Protein AF-A0A7S0H361-F1 (afdb_monomer)

Secondary structure (DSSP, 8-state):
-------EEEE------TTTS-HHHHHHHHHHHHHHHHHHHHHH--SEEEEEE-PPSSS-EEEEE--EEEPPTT--TT---EEEEEESSSS--EEEEEHHHHHHHHHHIIIIITTS----S---TT--S-HHHHHHHHHHHHHHHHHH----HHHHHHHHHHHHHHHHHHTTTTS---TTSPPPPHHHHHHHHHHHTEETTEETTHHHHHHHHHHHHHHHHTTS-SS-HHHHHHHHHTTPPTTSPSSGGG-S-SSPPPP----SSPPTT--GGGG--------------------------------

Radius of gyration: 28.07 Å; Cα contacts (8 Å, |Δi|>4): 274; chains: 1; bounding box: 105×54×51 Å

pLDDT: mean 74.92, std 20.96, range [27.69, 98.06]

Solvent-accessible surface area (backbone atoms only — not comparable to full-atom values): 19312 Å² total; per-residue (Å²): 133,84,87,74,78,87,38,78,44,77,46,79,84,78,88,63,56,71,88,85,38,56,71,71,56,33,46,55,35,48,51,51,46,43,54,49,53,53,51,49,46,69,74,67,62,35,51,26,35,43,34,58,36,56,74,57,86,53,88,53,71,46,78,39,80,42,63,53,78,39,83,62,60,79,57,65,78,87,50,64,65,34,36,35,40,29,71,56,79,73,71,93,48,61,37,76,40,52,22,46,60,51,48,51,54,33,47,46,36,46,72,51,56,42,74,35,80,42,94,76,87,56,64,47,82,56,48,78,34,33,37,39,45,43,49,48,50,52,53,46,45,51,47,38,35,72,76,66,68,52,79,56,64,67,60,44,26,55,49,39,30,52,47,52,57,50,48,31,65,64,72,40,78,85,67,80,44,40,59,72,51,75,83,64,56,74,65,58,46,46,54,55,50,52,56,72,44,37,55,95,94,34,52,72,63,45,73,56,55,53,52,50,53,51,49,52,54,48,65,72,56,66,84,78,73,90,66,57,74,69,59,54,55,53,41,47,74,73,70,52,55,94,90,52,17,55,65,85,90,43,70,33,79,71,62,85,83,84,75,85,76,81,78,70,102,62,74,93,85,81,66,84,77,84,75,80,85,86,91,90,86,83,89,88,85,83,86,89,84,88,80,90,82,87,86,90,90,76,88,87,87,82,87,87,82,89,134

Nearest PDB structures (foldseek):
  8ces-assembly2_B  TM=8.189E-01  e=1.156E-06  Monkeypox virus
  8cev-assembly2_B  TM=8.194E-01  e=2.037E-06  Monkeypox virus
  8cev-assembly1_A  TM=7.956E-01  e=1.584E-06  Monkeypox virus
  8oiv-assembly1_A  TM=8.101E-01  e=1.626E-05  Monkeypox virus

InterPro domains:
  IPR000467 G-patch domain [PF01585] (228-269)
  IPR000467 G-patch domain [PS50174] (227-273)
  IPR000467 G-patch domain [SM00443] (225-271)
  IPR025804 Poxvirus/kinetoplastid-type cap-specific nucleoside 2-O-methyltransferase [PS51612] (1-132)
  IPR029063 S-adenosyl-L-methionine-dependent methyltransferase superfamily [G3DSA:3.40.50.150] (2-172)
  IPR029063 S-adenosyl-L-methionine-dependent methyltransferase superfamily [SSF53335] (4-148)

Foldseek 3Di:
DDDDDADEAEDDDDPDDPVVDPLVVRLVRLLVQQVVVQVCCVVVVHQKYKYWDAHGDDFDKDKHADADWADAAPPPLQDLITIGIHGHDDDPDIDTDTNHVSNVVSRCCSPPVQADFADDDADAQLQDRGPRNVVLLVVQLVCCCVPVVDDDRVVSNVVSRVVLQVCQCPVPPPPRGGSNDDDDDPVVVSVVVVVVQDDPNHGVCVVVVVVVVVVVVVVVPPPPCPDDPVVVVVCVVVVDDQQFADDDPRPHDNDDDDDPDDDPPDDPPDDPPVSDDDDDDDDDDDDDDDDDDDDDDDDDDDDDDDD

Sequence (307 aa):
SGYNPPVLFISDIRSTDWEIETDVTVENRCSTDMMKQMRWHEIMKPDCSMLKFRLPWGPGKTEYLDGDIYIQAWGPITTTETRLWTKKGGNMDKRVYDNERYERECFHHNTVSRVARYPHDVEGEGIDRCYDCTCEVYILKNYLRKWKSITDEKTLAEMVSKMSFEISRTSTGGRRRTLASGNLDPTQRRDAIRKCQWINSMPAYSAVAKKRKIAEEIKNKSNKDLYSTKALNILKKSGFQEGEGLGVNGRGIRVPLEVEGNILQRGIGWCVSNAFKQDNNASPQTAPQSTAAQSPNKIPQNSPSTS

Mean predicted aligned error: 17.07 Å

Organism: NCBI:txid1561963

Structure (mmCIF, N/CA/C/O backbone):
data_AF-A0A7S0H361-F1
#
_entry.id   AF-A0A7S0H361-F1
#
loop_
_atom_site.group_PDB
_atom_site.id
_atom_site.type_symbol
_atom_site.label_atom_id
_atom_site.label_alt_id
_atom_site.label_comp_id
_atom_site.label_asym_id
_atom_site.label_entity_id
_atom_site.label_seq_id
_atom_site.pdbx_PDB_ins_code
_atom_site.Cartn_x
_atom_site.Cartn_y
_atom_site.Cartn_z
_atom_site.occupancy
_atom_site.B_iso_or_equiv
_atom_site.auth_seq_id
_atom_site.auth_comp_id
_atom_site.auth_asym_id
_atom_site.auth_atom_id
_atom_site.pdbx_PDB_model_num
ATOM 1 N N . SER A 1 1 ? 16.903 -27.076 23.160 1.00 54.62 1 SER A N 1
ATOM 2 C CA . SER A 1 1 ? 16.214 -26.586 21.949 1.00 54.62 1 SER A CA 1
ATOM 3 C C . SER A 1 1 ? 16.169 -25.069 22.018 1.00 54.62 1 SER A C 1
ATOM 5 O O . SER A 1 1 ? 15.737 -24.531 23.027 1.00 54.62 1 SER A O 1
ATOM 7 N N . GLY A 1 2 ? 16.710 -24.370 21.019 1.00 69.56 2 GLY A N 1
ATOM 8 C CA . GLY A 1 2 ? 16.687 -22.905 20.995 1.00 69.56 2 GLY A CA 1
ATOM 9 C C . GLY A 1 2 ? 15.307 -22.409 20.576 1.00 69.56 2 GLY A C 1
ATOM 10 O O . GLY A 1 2 ? 14.830 -22.780 19.507 1.00 69.56 2 GLY A O 1
ATOM 11 N N . TYR A 1 3 ? 14.658 -21.608 21.419 1.00 76.56 3 TYR A N 1
ATOM 12 C CA . TYR A 1 3 ? 13.461 -20.867 21.033 1.00 76.56 3 TYR A CA 1
ATOM 13 C C . TYR A 1 3 ? 13.831 -19.898 19.906 1.00 76.56 3 TYR A C 1
ATOM 15 O O . TYR A 1 3 ? 14.703 -19.050 20.092 1.00 76.56 3 TYR A O 1
ATOM 23 N N . ASN A 1 4 ? 13.191 -20.036 18.744 1.00 77.12 4 ASN A N 1
ATOM 24 C CA . ASN A 1 4 ? 13.333 -19.077 17.657 1.00 77.12 4 ASN A CA 1
ATOM 25 C C . ASN A 1 4 ? 12.092 -18.171 17.675 1.00 77.12 4 ASN A C 1
ATOM 27 O O . ASN A 1 4 ? 10.993 -18.682 17.434 1.00 77.12 4 ASN A O 1
ATOM 31 N N . PRO A 1 5 ? 12.219 -16.880 18.029 1.00 85.75 5 PRO A N 1
ATOM 32 C CA . PRO A 1 5 ? 11.069 -15.989 18.110 1.00 85.75 5 PRO A CA 1
ATOM 33 C C . PRO A 1 5 ? 10.401 -15.839 16.737 1.00 85.75 5 PRO A C 1
ATOM 35 O O . PRO A 1 5 ? 11.100 -15.870 15.720 1.00 85.75 5 PRO A O 1
ATOM 38 N N . PRO A 1 6 ? 9.071 -15.644 16.687 1.00 89.88 6 PRO A N 1
ATOM 39 C CA . PRO A 1 6 ? 8.392 -15.392 15.428 1.00 89.88 6 PRO A CA 1
ATOM 40 C C . PRO A 1 6 ? 8.887 -14.081 14.808 1.00 89.88 6 PRO A C 1
ATOM 42 O O . PRO A 1 6 ? 8.974 -13.055 15.488 1.00 89.88 6 PRO A O 1
ATOM 45 N N . VAL A 1 7 ? 9.201 -14.105 13.513 1.00 90.94 7 VAL A N 1
ATOM 46 C CA . VAL A 1 7 ? 9.752 -12.951 12.787 1.00 90.94 7 VAL A CA 1
ATOM 47 C C . VAL A 1 7 ? 8.707 -12.371 11.840 1.00 90.94 7 VAL A C 1
ATOM 49 O O . VAL A 1 7 ? 8.216 -13.057 10.948 1.00 90.94 7 VAL A O 1
ATOM 52 N N . LEU A 1 8 ? 8.416 -11.076 11.983 1.00 93.69 8 LEU A N 1
ATOM 53 C CA . LEU A 1 8 ? 7.697 -10.286 10.982 1.00 93.69 8 LEU A CA 1
ATOM 54 C C . LEU A 1 8 ? 8.709 -9.492 10.153 1.00 93.69 8 LEU A C 1
ATOM 56 O O . LEU A 1 8 ? 9.443 -8.666 10.693 1.00 93.69 8 LEU A O 1
ATOM 60 N N . PHE A 1 9 ? 8.734 -9.718 8.841 1.00 94.25 9 PHE A N 1
ATOM 61 C CA . PHE A 1 9 ? 9.608 -8.989 7.926 1.00 94.25 9 PHE A CA 1
ATOM 62 C C . PHE A 1 9 ? 8.831 -7.924 7.144 1.00 94.25 9 PHE A C 1
ATOM 64 O O . PHE A 1 9 ? 7.857 -8.222 6.460 1.00 94.25 9 PHE A O 1
ATOM 71 N N . ILE A 1 10 ? 9.259 -6.666 7.228 1.00 96.75 10 ILE A N 1
ATOM 72 C CA . ILE A 1 10 ? 8.640 -5.550 6.505 1.00 96.75 10 ILE A CA 1
ATOM 73 C C . ILE A 1 10 ? 9.689 -4.930 5.591 1.00 96.75 10 ILE A C 1
ATOM 75 O O . ILE A 1 10 ? 10.794 -4.622 6.037 1.00 96.75 10 ILE A O 1
ATOM 79 N N . SER A 1 11 ? 9.346 -4.732 4.318 1.00 95.44 11 SER A N 1
ATOM 80 C CA . SER A 1 11 ? 10.254 -4.127 3.346 1.00 95.44 11 SER A CA 1
ATOM 81 C C . SER A 1 11 ? 9.555 -3.077 2.483 1.00 95.44 11 SER A C 1
ATOM 83 O O . SER A 1 11 ? 8.484 -3.316 1.928 1.00 95.44 11 SER A O 1
ATOM 85 N N . ASP A 1 12 ? 10.179 -1.902 2.366 1.00 93.56 12 ASP A N 1
ATOM 86 C CA . ASP A 1 12 ? 9.786 -0.828 1.441 1.00 93.56 12 ASP A CA 1
ATOM 87 C C . ASP A 1 12 ? 11.009 -0.283 0.693 1.00 93.56 12 ASP A C 1
ATOM 89 O O . ASP A 1 12 ? 11.250 0.922 0.622 1.00 93.56 12 ASP A O 1
ATOM 93 N N . ILE A 1 13 ? 11.844 -1.186 0.173 1.00 89.69 13 ILE A N 1
ATOM 94 C CA . ILE A 1 13 ? 13.041 -0.769 -0.556 1.00 89.69 13 ILE A CA 1
ATOM 95 C C . ILE A 1 13 ? 12.698 -0.050 -1.861 1.00 89.69 13 ILE A C 1
ATOM 97 O O . ILE A 1 13 ? 11.714 -0.356 -2.536 1.00 89.69 13 ILE A O 1
ATOM 101 N N . ARG A 1 14 ? 13.548 0.917 -2.212 1.00 82.00 14 ARG A N 1
ATOM 102 C CA . ARG A 1 14 ? 13.509 1.648 -3.479 1.00 82.00 14 ARG A CA 1
ATOM 103 C C . ARG A 1 14 ? 14.936 1.876 -3.958 1.00 82.00 14 ARG A C 1
ATOM 105 O O . ARG A 1 14 ? 15.727 2.507 -3.260 1.00 82.00 14 ARG A O 1
ATOM 112 N N . SER A 1 15 ? 15.263 1.352 -5.131 1.00 74.94 15 SER A N 1
ATOM 113 C CA . SER A 1 15 ? 16.546 1.561 -5.806 1.00 74.94 15 SER A CA 1
ATOM 114 C C . SER A 1 15 ? 16.439 2.463 -7.037 1.00 74.94 15 SER A C 1
ATOM 116 O O . SER A 1 15 ? 17.454 2.724 -7.680 1.00 74.94 15 SER A O 1
ATOM 118 N N . THR A 1 16 ? 15.238 2.946 -7.367 1.00 60.03 16 THR A N 1
ATOM 119 C CA . THR A 1 16 ? 14.957 3.851 -8.490 1.00 60.03 16 THR A CA 1
ATOM 120 C C . THR A 1 16 ? 14.841 5.303 -8.076 1.00 60.03 16 THR A C 1
ATOM 122 O O . THR A 1 16 ? 14.293 5.626 -7.020 1.00 60.03 16 THR A O 1
ATOM 125 N N . ASP A 1 17 ? 15.253 6.168 -9.000 1.00 58.47 17 ASP A N 1
ATOM 126 C CA . ASP A 1 17 ? 14.757 7.533 -9.094 1.00 58.47 17 ASP A CA 1
ATOM 127 C C . ASP A 1 17 ? 14.158 7.737 -10.492 1.00 58.47 17 ASP A C 1
ATOM 129 O O . ASP A 1 17 ? 14.882 7.867 -11.479 1.00 58.47 17 ASP A O 1
ATOM 133 N N . TRP A 1 18 ? 12.828 7.702 -10.580 1.00 52.53 18 TRP A N 1
ATOM 134 C CA . TRP A 1 18 ? 12.085 7.755 -11.845 1.00 52.53 18 TRP A CA 1
ATOM 135 C C . TRP A 1 18 ? 12.178 9.100 -12.564 1.00 52.53 18 TRP A C 1
ATOM 137 O O . TRP A 1 18 ? 11.724 9.227 -13.692 1.00 52.53 18 TRP A O 1
ATOM 147 N N . GLU A 1 19 ? 12.786 10.101 -11.931 1.00 50.44 19 GLU A N 1
ATOM 148 C CA . GLU A 1 19 ? 12.972 11.422 -12.522 1.00 50.44 19 GLU A CA 1
ATOM 149 C C . GLU A 1 19 ? 14.367 11.641 -13.122 1.00 50.44 19 GLU A C 1
ATOM 151 O O . GLU A 1 19 ? 14.592 12.655 -13.785 1.00 50.44 19 GLU A O 1
ATOM 156 N N . ILE A 1 20 ? 15.307 10.724 -12.874 1.00 54.44 20 ILE A N 1
ATOM 157 C CA . ILE A 1 20 ? 16.669 10.741 -13.438 1.00 54.44 20 ILE A CA 1
ATOM 158 C C . ILE A 1 20 ? 16.822 9.635 -14.490 1.00 54.44 20 ILE A C 1
ATOM 160 O O . ILE A 1 20 ? 17.697 9.687 -15.355 1.00 54.44 20 ILE A O 1
ATOM 164 N N . GLU A 1 21 ? 15.969 8.622 -14.413 1.00 58.91 21 GLU A N 1
ATOM 165 C CA . GLU A 1 21 ? 16.097 7.381 -15.153 1.00 58.91 21 GLU A CA 1
ATOM 166 C C . GLU A 1 21 ? 14.958 7.232 -16.150 1.00 58.91 21 GLU A C 1
ATOM 168 O O . GLU A 1 21 ? 13.843 7.684 -15.917 1.00 58.91 21 GLU A O 1
ATOM 173 N N . THR A 1 22 ? 15.249 6.599 -17.283 1.00 66.19 22 THR A N 1
ATOM 174 C CA . THR A 1 22 ? 14.226 6.299 -18.287 1.00 66.19 22 THR A CA 1
ATOM 175 C C . THR A 1 22 ? 13.177 5.353 -17.708 1.00 66.19 22 THR A C 1
ATOM 177 O O . THR A 1 22 ? 13.510 4.519 -16.862 1.00 66.19 22 THR A O 1
ATOM 180 N N . ASP A 1 23 ? 11.944 5.404 -18.216 1.00 66.44 23 ASP A N 1
ATOM 181 C CA . ASP A 1 23 ? 10.852 4.521 -17.774 1.00 66.44 23 ASP A CA 1
ATOM 182 C C . ASP A 1 23 ? 11.269 3.039 -17.775 1.00 66.44 23 ASP A C 1
ATOM 184 O O . ASP A 1 23 ? 11.062 2.317 -16.803 1.00 66.44 23 ASP A O 1
ATOM 188 N N . VAL A 1 24 ? 12.001 2.607 -18.807 1.00 68.62 24 VAL A N 1
ATOM 189 C CA . VAL A 1 24 ? 12.571 1.249 -18.906 1.00 68.62 24 VAL A CA 1
ATOM 190 C C . VAL A 1 24 ? 13.495 0.918 -17.725 1.00 68.62 24 VAL A C 1
ATOM 192 O O . VAL A 1 24 ? 13.473 -0.188 -17.184 1.00 68.62 24 VAL A O 1
ATOM 195 N N . THR A 1 25 ? 14.323 1.870 -17.300 1.00 69.50 25 THR A N 1
ATOM 196 C CA . THR A 1 25 ? 15.241 1.686 -16.167 1.00 69.50 25 THR A CA 1
ATOM 197 C C . THR A 1 25 ? 14.475 1.611 -14.844 1.00 69.50 25 THR A C 1
ATOM 199 O O . THR A 1 25 ? 14.841 0.817 -13.971 1.00 69.50 25 THR A O 1
ATOM 202 N N . VAL A 1 26 ? 13.391 2.380 -14.712 1.00 70.81 26 VAL A N 1
ATOM 203 C CA . VAL A 1 26 ? 12.506 2.362 -13.541 1.00 70.81 26 VAL A CA 1
ATOM 204 C C . VAL A 1 26 ? 11.827 1.006 -13.396 1.00 70.81 26 VAL A C 1
ATOM 206 O O . VAL A 1 26 ? 11.917 0.400 -12.327 1.00 70.81 26 VAL A O 1
ATOM 209 N N . GLU A 1 27 ? 11.221 0.487 -14.465 1.00 77.88 27 GLU A N 1
ATOM 210 C CA . GLU A 1 27 ? 10.543 -0.815 -14.441 1.00 77.88 27 GLU A CA 1
ATOM 211 C C . GLU A 1 27 ? 11.500 -1.965 -14.107 1.00 77.88 27 GLU A C 1
ATOM 213 O O . GLU A 1 27 ? 11.210 -2.808 -13.247 1.00 77.88 27 GLU A O 1
ATOM 218 N N . ASN A 1 28 ? 12.690 -1.964 -14.714 1.00 78.56 28 ASN A N 1
ATOM 219 C CA . ASN A 1 28 ? 13.712 -2.979 -14.455 1.00 78.56 28 ASN A CA 1
ATOM 220 C C . ASN A 1 28 ? 14.157 -2.989 -12.990 1.00 78.56 28 ASN A C 1
ATOM 222 O O . ASN A 1 28 ? 14.365 -4.047 -12.386 1.00 78.56 28 ASN A O 1
ATOM 226 N N . ARG A 1 29 ? 14.302 -1.812 -12.383 1.00 79.69 29 ARG A N 1
ATOM 227 C CA . ARG A 1 29 ? 14.715 -1.708 -10.983 1.00 79.69 29 ARG A CA 1
ATOM 228 C C . ARG A 1 29 ? 13.578 -1.981 -10.002 1.00 79.69 29 ARG A C 1
ATOM 230 O O . ARG A 1 29 ? 13.847 -2.607 -8.982 1.00 79.69 29 ARG A O 1
ATOM 237 N N . CYS A 1 30 ? 12.333 -1.609 -10.310 1.00 84.19 30 CYS A N 1
ATOM 238 C CA . CYS A 1 30 ? 11.166 -2.048 -9.537 1.00 84.19 30 CYS A CA 1
ATOM 239 C C . CYS A 1 30 ? 11.092 -3.579 -9.488 1.00 84.19 30 CYS A C 1
ATOM 241 O O . CYS A 1 30 ? 10.999 -4.153 -8.403 1.00 84.19 30 CYS A O 1
ATOM 243 N N . SER A 1 31 ? 11.261 -4.235 -10.639 1.00 87.12 31 SER A N 1
ATOM 244 C CA . SER A 1 31 ? 11.335 -5.698 -10.730 1.00 87.12 31 SER A CA 1
ATOM 245 C C . SER A 1 31 ? 12.510 -6.254 -9.919 1.00 87.12 31 SER A C 1
ATOM 247 O O . SER A 1 31 ? 12.354 -7.182 -9.130 1.00 87.12 31 SER A O 1
ATOM 249 N N . THR A 1 32 ? 13.686 -5.631 -10.028 1.00 89.06 32 THR A N 1
ATOM 250 C CA . THR A 1 32 ? 14.878 -6.016 -9.255 1.00 89.06 32 THR A CA 1
ATOM 251 C C . THR A 1 32 ? 14.647 -5.907 -7.742 1.00 89.06 32 THR A C 1
ATOM 253 O O . THR A 1 32 ? 15.104 -6.759 -6.980 1.00 89.06 32 THR A O 1
ATOM 256 N N . ASP A 1 33 ? 13.955 -4.867 -7.281 1.00 93.06 33 ASP A N 1
ATOM 257 C CA . ASP A 1 33 ? 13.650 -4.669 -5.865 1.00 93.06 33 ASP A CA 1
ATOM 258 C C . ASP A 1 33 ? 12.604 -5.657 -5.356 1.00 93.06 33 ASP A C 1
ATOM 260 O O . ASP A 1 33 ? 12.751 -6.182 -4.253 1.00 93.06 33 ASP A O 1
ATOM 264 N N . MET A 1 34 ? 11.600 -5.998 -6.164 1.00 94.56 34 MET A N 1
ATOM 265 C CA . MET A 1 34 ? 10.721 -7.127 -5.861 1.00 94.56 34 MET A CA 1
ATOM 266 C C . MET A 1 34 ? 11.536 -8.416 -5.698 1.00 94.56 34 MET A C 1
ATOM 268 O O . MET A 1 34 ? 11.481 -9.043 -4.643 1.00 94.56 34 MET A O 1
ATOM 272 N N . MET A 1 35 ? 12.398 -8.767 -6.654 1.00 93.62 35 MET A N 1
ATOM 273 C CA . MET A 1 35 ? 13.196 -9.998 -6.560 1.00 93.62 35 MET A CA 1
ATOM 274 C C . MET A 1 35 ? 14.110 -10.039 -5.327 1.00 93.62 35 MET A C 1
ATOM 276 O O . MET A 1 35 ? 14.275 -11.094 -4.714 1.00 93.62 35 MET A O 1
ATOM 280 N N . LYS A 1 36 ? 14.672 -8.899 -4.901 1.00 94.44 36 LYS A N 1
ATOM 281 C CA . LYS A 1 36 ? 15.428 -8.816 -3.637 1.00 94.44 36 LYS A CA 1
ATOM 282 C C . LYS A 1 36 ? 14.543 -9.080 -2.423 1.00 94.44 36 LYS A C 1
ATOM 284 O O . LYS A 1 36 ? 14.951 -9.838 -1.551 1.00 94.44 36 LYS A O 1
ATOM 289 N N . GLN A 1 37 ? 13.360 -8.467 -2.361 1.00 95.31 37 GLN A N 1
ATOM 290 C CA . GLN A 1 37 ? 12.412 -8.662 -1.261 1.00 95.31 37 GLN A CA 1
ATOM 291 C C . GLN A 1 37 ? 11.981 -10.126 -1.140 1.00 95.31 37 GLN A C 1
ATOM 293 O O . GLN A 1 37 ? 12.003 -10.673 -0.037 1.00 95.31 37 GLN A O 1
ATOM 298 N N . MET A 1 38 ? 11.666 -10.771 -2.266 1.00 93.88 38 MET A N 1
ATOM 299 C CA . MET A 1 38 ? 11.364 -12.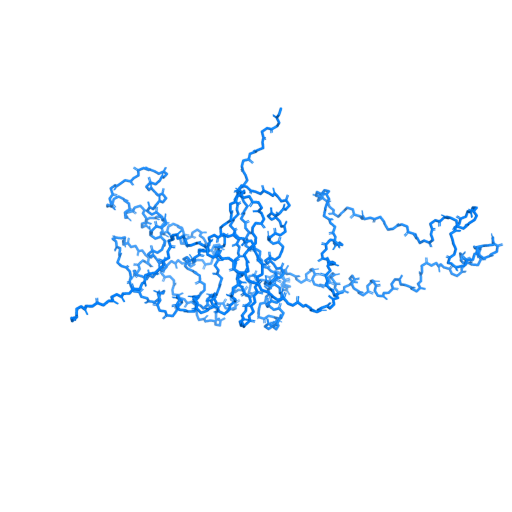200 -2.314 1.00 93.88 38 MET A CA 1
ATOM 300 C C . MET A 1 38 ? 12.548 -13.040 -1.840 1.00 93.88 38 MET A C 1
ATOM 302 O O . MET A 1 38 ? 12.400 -13.826 -0.912 1.00 93.88 38 MET A O 1
ATOM 306 N N . ARG A 1 39 ? 13.750 -12.801 -2.369 1.00 93.31 39 ARG A N 1
ATOM 307 C CA . ARG A 1 39 ? 14.957 -13.505 -1.920 1.00 93.31 39 ARG A CA 1
ATOM 308 C C . ARG A 1 39 ? 15.216 -13.339 -0.419 1.00 93.31 39 ARG A C 1
ATOM 310 O O . ARG A 1 39 ? 15.642 -14.280 0.245 1.00 93.31 39 ARG A O 1
ATOM 317 N N . TRP A 1 40 ? 15.000 -12.148 0.136 1.00 93.31 40 TRP A N 1
ATOM 318 C CA . TRP A 1 40 ? 15.149 -11.917 1.575 1.00 93.31 40 TRP A CA 1
ATOM 319 C C . TRP A 1 40 ? 14.127 -12.704 2.383 1.00 93.31 40 TRP A C 1
ATOM 321 O O . TRP A 1 40 ? 14.509 -13.334 3.364 1.00 93.31 40 TRP A O 1
ATOM 331 N N . HIS A 1 41 ? 12.871 -12.739 1.940 1.00 91.44 41 HIS A N 1
ATOM 332 C CA . HIS A 1 41 ? 11.844 -13.586 2.539 1.00 91.44 41 HIS A CA 1
ATOM 333 C C . HIS A 1 41 ? 12.254 -15.072 2.520 1.00 91.44 41 HIS A C 1
ATOM 335 O O . HIS A 1 41 ? 12.186 -15.741 3.549 1.00 91.44 41 HIS A O 1
ATOM 341 N N . GLU A 1 42 ? 12.768 -15.570 1.394 1.00 90.00 42 GLU A N 1
ATOM 342 C CA . GLU A 1 42 ? 13.207 -16.964 1.233 1.00 90.00 42 GLU A CA 1
ATOM 343 C C . GLU A 1 42 ? 14.385 -17.343 2.147 1.00 90.00 42 GLU A C 1
ATOM 345 O O . GLU A 1 42 ? 14.421 -18.449 2.694 1.00 90.00 42 GLU A O 1
ATOM 350 N N . ILE A 1 43 ? 15.342 -16.425 2.331 1.00 90.38 43 ILE A N 1
ATOM 351 C CA . ILE A 1 43 ? 16.515 -16.625 3.195 1.00 90.38 43 ILE A CA 1
ATOM 352 C C . ILE A 1 43 ? 16.125 -16.531 4.671 1.00 90.38 43 ILE A C 1
ATOM 354 O O . ILE A 1 43 ? 16.516 -17.382 5.469 1.00 90.38 43 ILE A O 1
ATOM 358 N N . MET A 1 44 ? 15.377 -15.489 5.041 1.00 89.81 44 MET A N 1
ATOM 359 C CA . MET A 1 44 ? 15.022 -15.207 6.433 1.00 89.81 44 MET A CA 1
ATOM 360 C C . MET A 1 44 ? 13.979 -16.186 6.975 1.00 89.81 44 MET A C 1
ATOM 362 O O . MET A 1 44 ? 13.948 -16.421 8.181 1.00 89.81 44 MET A O 1
ATOM 366 N N . LYS A 1 45 ? 13.127 -16.739 6.099 1.00 89.75 45 LYS A N 1
ATOM 367 C CA . LYS A 1 45 ? 11.978 -17.589 6.449 1.00 89.75 45 LYS A CA 1
ATOM 368 C C . LYS A 1 45 ? 11.125 -16.992 7.583 1.00 89.75 45 LYS A C 1
ATOM 370 O O . LYS A 1 45 ? 10.870 -17.680 8.580 1.00 89.75 45 LYS A O 1
ATOM 375 N N . PRO A 1 46 ? 10.714 -15.714 7.467 1.00 91.50 46 PRO A N 1
ATOM 376 C CA . PRO A 1 46 ? 9.938 -15.057 8.505 1.00 91.50 46 PRO A CA 1
ATOM 377 C C . PRO A 1 46 ? 8.549 -15.699 8.616 1.00 91.50 46 PRO A C 1
ATOM 379 O O . PRO A 1 46 ? 8.042 -16.274 7.656 1.00 91.50 46 PRO A O 1
ATOM 382 N N . ASP A 1 47 ? 7.909 -15.574 9.777 1.00 91.00 47 ASP A N 1
ATOM 383 C CA . ASP A 1 47 ? 6.540 -16.043 10.024 1.00 91.00 47 ASP A CA 1
ATOM 384 C C . ASP A 1 47 ? 5.509 -15.298 9.177 1.00 91.00 47 ASP A C 1
ATOM 386 O O . ASP A 1 47 ? 4.462 -15.840 8.818 1.00 91.00 47 ASP A O 1
ATOM 390 N N . CYS A 1 48 ? 5.831 -14.059 8.818 1.00 92.12 48 CYS A N 1
ATOM 391 C CA . CYS A 1 48 ? 5.048 -13.270 7.892 1.00 92.12 48 CYS A CA 1
ATOM 392 C C . CYS A 1 48 ? 5.913 -12.208 7.214 1.00 92.12 48 CYS A C 1
ATOM 394 O O . CYS A 1 48 ? 6.928 -11.763 7.761 1.00 92.12 48 CYS A O 1
ATOM 396 N N . SER A 1 49 ? 5.508 -11.747 6.034 1.00 94.38 49 SER A N 1
ATOM 397 C CA . SER A 1 49 ? 6.086 -10.557 5.420 1.00 94.38 49 SER A CA 1
ATOM 398 C C . SER A 1 49 ? 5.060 -9.596 4.864 1.00 94.38 49 SER A C 1
ATOM 400 O O . SER A 1 49 ? 4.063 -10.016 4.289 1.00 94.38 49 SER A O 1
ATOM 402 N N . MET A 1 50 ? 5.358 -8.307 5.009 1.00 96.31 50 MET A N 1
ATOM 403 C CA . MET A 1 50 ? 4.668 -7.219 4.331 1.00 96.31 50 MET A CA 1
ATOM 404 C C . MET A 1 50 ? 5.653 -6.550 3.376 1.00 96.31 50 MET A C 1
ATOM 406 O O . MET A 1 50 ? 6.591 -5.872 3.802 1.00 96.31 50 MET A O 1
ATOM 410 N N . LEU A 1 51 ? 5.458 -6.778 2.083 1.00 96.38 51 LEU A N 1
ATOM 411 C CA . LEU A 1 51 ? 6.382 -6.360 1.037 1.00 96.38 51 LEU A CA 1
ATOM 412 C C . LEU A 1 51 ? 5.760 -5.253 0.194 1.00 96.38 51 LEU A C 1
ATOM 414 O O . LEU A 1 51 ? 4.561 -5.259 -0.092 1.00 96.38 51 LEU A O 1
ATOM 418 N N . LYS A 1 52 ? 6.590 -4.316 -0.254 1.00 96.69 52 LYS A N 1
ATOM 419 C CA . LYS A 1 52 ? 6.231 -3.412 -1.342 1.00 96.69 52 LYS A CA 1
ATOM 420 C C . LYS A 1 52 ? 5.964 -4.221 -2.606 1.00 96.69 52 LYS A C 1
ATOM 422 O O . LYS A 1 52 ? 6.855 -4.937 -3.067 1.00 96.69 52 LYS A O 1
ATOM 427 N N . PHE A 1 53 ? 4.780 -4.053 -3.186 1.00 96.75 53 PHE A N 1
ATOM 428 C CA . PHE A 1 53 ? 4.360 -4.783 -4.374 1.00 96.75 53 PHE A CA 1
ATOM 429 C C . PHE A 1 53 ? 3.908 -3.812 -5.463 1.00 96.75 53 PHE A C 1
ATOM 431 O O . PHE A 1 53 ? 3.032 -2.978 -5.246 1.00 96.75 53 PHE A O 1
ATOM 438 N N . ARG A 1 54 ? 4.543 -3.880 -6.632 1.00 95.06 54 ARG A N 1
ATOM 439 C CA . ARG A 1 54 ? 4.155 -3.104 -7.811 1.00 95.06 54 ARG A CA 1
ATOM 440 C C . ARG A 1 54 ? 4.600 -3.860 -9.051 1.00 95.06 54 ARG A C 1
ATOM 442 O O . ARG A 1 54 ? 5.795 -3.902 -9.330 1.00 95.06 54 ARG A O 1
ATOM 449 N N . LEU A 1 55 ? 3.650 -4.436 -9.775 1.00 93.31 55 LEU A N 1
ATOM 450 C CA . LEU A 1 55 ? 3.967 -5.117 -11.024 1.00 93.31 55 LEU A CA 1
ATOM 451 C C . LEU A 1 55 ? 4.442 -4.120 -12.095 1.00 93.31 55 LEU A C 1
ATOM 453 O O . LEU A 1 55 ? 4.111 -2.930 -12.005 1.00 93.31 55 LEU A O 1
ATOM 457 N N . PRO A 1 56 ? 5.236 -4.585 -13.076 1.00 88.25 56 PRO A N 1
ATOM 458 C CA . PRO A 1 56 ? 5.563 -3.797 -14.255 1.00 88.25 56 PRO A CA 1
ATOM 459 C C . PRO A 1 56 ? 4.304 -3.345 -14.994 1.00 88.25 56 PRO A C 1
ATOM 461 O O . PRO A 1 56 ? 3.283 -4.031 -14.967 1.00 88.25 56 PRO A O 1
ATOM 464 N N . TRP A 1 57 ? 4.402 -2.211 -15.678 1.00 81.25 57 TRP A N 1
ATOM 465 C CA . TRP A 1 57 ? 3.324 -1.699 -16.522 1.00 81.25 57 TRP A CA 1
ATOM 466 C C . TRP A 1 57 ? 3.211 -2.498 -17.825 1.00 81.25 57 TRP A C 1
ATOM 468 O O . TRP A 1 57 ? 4.227 -2.909 -18.394 1.00 81.25 57 TRP A O 1
ATOM 478 N N . GLY A 1 58 ? 1.983 -2.661 -18.320 1.00 78.50 58 GLY A N 1
ATOM 479 C CA . GLY A 1 58 ? 1.699 -3.298 -19.604 1.00 78.50 58 GLY A CA 1
ATOM 480 C C . GLY A 1 58 ? 1.568 -4.832 -19.582 1.00 78.50 58 GLY A C 1
ATOM 481 O O . GLY A 1 58 ? 1.614 -5.464 -18.521 1.00 78.50 58 GLY A O 1
ATOM 482 N N . PRO A 1 59 ? 1.378 -5.448 -20.768 1.00 85.75 59 PRO A N 1
ATOM 483 C CA . PRO A 1 59 ? 1.192 -6.889 -20.928 1.00 85.75 59 PRO A CA 1
ATOM 484 C C . PRO A 1 59 ? 2.344 -7.694 -20.354 1.00 85.75 59 PRO A C 1
ATOM 486 O O . PRO A 1 59 ? 3.516 -7.447 -20.635 1.00 85.75 59 PRO A O 1
ATOM 489 N N . GLY A 1 60 ? 1.997 -8.731 -19.601 1.00 91.94 60 GLY A N 1
ATOM 490 C CA . GLY A 1 60 ? 2.975 -9.662 -19.080 1.00 91.94 60 GLY A CA 1
ATOM 491 C C . GLY A 1 60 ? 2.447 -10.479 -17.920 1.00 91.94 60 GLY A C 1
ATOM 492 O O . GLY A 1 60 ? 1.335 -10.290 -17.423 1.00 91.94 60 GLY A O 1
ATOM 493 N N . LYS A 1 61 ? 3.293 -11.407 -17.494 1.00 95.88 61 LYS A N 1
ATOM 494 C CA . LYS A 1 61 ? 3.082 -12.190 -16.291 1.00 95.88 61 LYS A CA 1
ATOM 495 C C . LYS A 1 61 ? 4.307 -12.072 -15.403 1.00 95.88 61 LYS A C 1
ATOM 497 O O . LYS A 1 61 ? 5.433 -12.099 -15.897 1.00 95.88 61 LYS A O 1
ATOM 502 N N . THR A 1 62 ? 4.095 -11.970 -14.102 1.00 94.94 62 THR A N 1
ATOM 503 C CA . THR A 1 62 ? 5.176 -11.918 -13.116 1.00 94.94 62 THR A CA 1
ATOM 504 C C . THR A 1 62 ? 4.954 -13.006 -12.082 1.00 94.94 62 THR A C 1
ATOM 506 O O . THR A 1 62 ? 3.944 -13.012 -11.386 1.00 94.94 62 THR A O 1
ATOM 509 N N . GLU A 1 63 ? 5.895 -13.942 -11.987 1.00 95.31 63 GLU A N 1
ATOM 510 C CA . GLU A 1 63 ? 5.920 -14.915 -10.900 1.00 95.31 63 GLU A CA 1
ATOM 511 C C . GLU A 1 63 ? 6.512 -14.258 -9.647 1.00 95.31 63 GLU A C 1
ATOM 513 O O . GLU A 1 63 ? 7.615 -13.713 -9.680 1.00 95.31 63 GLU A O 1
ATOM 518 N N . TYR A 1 64 ? 5.772 -14.285 -8.542 1.00 95.44 64 TYR A N 1
ATOM 519 C CA . TYR A 1 64 ? 6.208 -13.707 -7.273 1.00 95.44 64 TYR A CA 1
ATOM 520 C C . TYR A 1 64 ? 5.574 -14.441 -6.091 1.00 95.44 64 TYR A C 1
ATOM 522 O O . TYR A 1 64 ? 4.721 -15.298 -6.295 1.00 95.44 64 TYR A O 1
ATOM 530 N N . LEU A 1 65 ? 5.962 -14.104 -4.858 1.00 94.31 65 LEU A N 1
ATOM 531 C CA . LEU A 1 65 ? 5.370 -14.683 -3.648 1.00 94.31 65 LEU A CA 1
ATOM 532 C C . LEU A 1 65 ? 3.839 -14.584 -3.666 1.00 94.31 65 LEU A C 1
ATOM 534 O O . LEU A 1 65 ? 3.272 -13.553 -4.047 1.00 94.31 65 LEU A O 1
ATOM 538 N N . ASP A 1 66 ? 3.180 -15.658 -3.248 1.00 93.12 66 ASP A N 1
ATOM 539 C CA . ASP A 1 66 ? 1.743 -15.675 -3.042 1.00 93.12 66 ASP A CA 1
ATOM 540 C C . ASP A 1 66 ? 1.364 -14.966 -1.736 1.00 93.12 66 ASP A C 1
ATOM 542 O O . ASP A 1 66 ? 2.109 -14.968 -0.747 1.00 93.12 66 ASP A O 1
ATOM 546 N N . GLY A 1 67 ? 0.199 -14.326 -1.737 1.00 92.69 67 GLY A N 1
ATOM 547 C CA . GLY A 1 67 ? -0.300 -13.597 -0.585 1.00 92.69 67 GLY A CA 1
ATOM 548 C C . GLY A 1 67 ? -1.501 -12.711 -0.882 1.00 92.69 67 GLY A C 1
ATOM 549 O O . GLY A 1 67 ? -2.013 -12.632 -2.003 1.00 92.69 67 GLY A O 1
ATOM 550 N N . ASP A 1 68 ? -1.929 -12.018 0.164 1.00 94.25 68 ASP A N 1
ATOM 551 C CA . ASP A 1 68 ? -3.017 -11.053 0.114 1.00 94.25 68 ASP A CA 1
ATOM 552 C C . ASP A 1 68 ? -2.468 -9.688 -0.317 1.00 94.25 68 ASP A C 1
ATOM 554 O O . ASP A 1 68 ? -1.503 -9.179 0.261 1.00 94.25 68 ASP A O 1
ATOM 558 N N . ILE A 1 69 ? -3.084 -9.080 -1.330 1.00 96.25 69 ILE A N 1
ATOM 559 C CA . ILE A 1 69 ? -2.718 -7.746 -1.814 1.00 96.25 69 ILE A CA 1
ATOM 560 C C . ILE A 1 69 ? -3.605 -6.705 -1.131 1.00 96.25 69 ILE A C 1
ATOM 562 O O . ILE A 1 69 ? -4.826 -6.725 -1.272 1.00 96.25 69 ILE A O 1
ATOM 566 N N . TYR A 1 70 ? -2.977 -5.760 -0.436 1.00 96.00 70 TYR A N 1
ATOM 567 C CA . TYR A 1 70 ? -3.633 -4.659 0.259 1.00 96.00 70 TYR A CA 1
ATOM 568 C C . TYR A 1 70 ? -3.389 -3.329 -0.451 1.00 96.00 70 TYR A C 1
ATOM 570 O O . TYR A 1 70 ? -2.248 -2.925 -0.703 1.00 96.00 70 TYR A O 1
ATOM 578 N N . ILE A 1 71 ? -4.476 -2.609 -0.711 1.00 94.88 71 ILE A N 1
ATOM 579 C CA . ILE A 1 71 ? -4.443 -1.213 -1.149 1.00 94.88 71 ILE A CA 1
ATOM 580 C C . ILE A 1 71 ? -4.135 -0.326 0.063 1.00 94.88 71 ILE A C 1
ATOM 582 O O . ILE A 1 71 ? -4.631 -0.559 1.163 1.00 94.88 71 ILE A O 1
ATOM 586 N N . GLN A 1 72 ? -3.299 0.689 -0.139 1.00 92.50 72 GLN A N 1
ATOM 587 C CA . GLN A 1 72 ? -2.811 1.560 0.929 1.00 92.50 72 GLN A CA 1
ATOM 588 C C . GLN A 1 72 ? -3.665 2.824 1.042 1.00 92.50 72 GLN A C 1
ATOM 590 O O . GLN A 1 72 ? -3.991 3.428 0.022 1.00 92.50 72 GLN A O 1
ATOM 595 N N . ALA A 1 73 ? -3.939 3.266 2.271 1.00 93.31 73 ALA A N 1
ATOM 596 C CA . ALA A 1 73 ? -4.405 4.628 2.510 1.00 93.31 73 ALA A CA 1
ATOM 597 C C . ALA A 1 73 ? -3.296 5.635 2.159 1.00 93.31 73 ALA A C 1
ATOM 599 O O . ALA A 1 73 ? -2.109 5.377 2.380 1.00 93.31 73 ALA A O 1
ATOM 600 N N . TRP A 1 74 ? -3.688 6.783 1.612 1.00 91.75 74 TRP A N 1
ATOM 601 C CA . TRP A 1 74 ? -2.826 7.933 1.318 1.00 91.75 74 TRP A CA 1
ATOM 602 C C . TRP A 1 74 ? -1.676 7.648 0.335 1.00 91.75 74 TRP A C 1
ATOM 604 O O . TRP A 1 74 ? -0.665 8.356 0.313 1.00 91.75 74 TRP A O 1
ATOM 614 N N . GLY A 1 75 ? -1.824 6.636 -0.527 1.00 89.38 75 GLY A N 1
ATOM 615 C CA . GLY A 1 75 ? -0.876 6.377 -1.616 1.00 89.38 75 GLY A CA 1
ATOM 616 C C . GLY A 1 75 ? -0.824 7.531 -2.636 1.00 89.38 75 GLY A C 1
ATOM 617 O O . GLY A 1 75 ? -1.724 8.371 -2.677 1.00 89.38 75 GLY A O 1
ATOM 618 N N . PRO A 1 76 ? 0.190 7.621 -3.517 1.00 87.69 76 PRO A N 1
ATOM 619 C CA . PRO A 1 76 ? 0.136 8.565 -4.638 1.00 87.69 76 PRO A CA 1
ATOM 620 C C . PRO A 1 76 ? -1.141 8.373 -5.481 1.00 87.69 76 PRO A C 1
ATOM 622 O O . PRO A 1 76 ? -1.633 7.256 -5.589 1.00 87.69 76 PRO A O 1
ATOM 625 N N . ILE A 1 77 ? -1.679 9.449 -6.068 1.00 84.00 77 ILE A N 1
ATOM 626 C CA . ILE A 1 77 ? -3.003 9.459 -6.731 1.00 84.00 77 ILE A CA 1
ATOM 627 C C . ILE A 1 77 ? -3.104 8.413 -7.852 1.00 84.00 77 ILE A C 1
ATOM 629 O O . ILE A 1 77 ? -4.121 7.749 -7.985 1.00 84.00 77 ILE A O 1
ATOM 633 N N . THR A 1 78 ? -2.034 8.237 -8.625 1.00 84.06 78 THR A N 1
ATOM 634 C CA . THR A 1 78 ? -1.972 7.331 -9.783 1.00 84.06 78 THR A CA 1
ATOM 635 C C . THR A 1 78 ? -1.137 6.078 -9.511 1.00 84.06 78 THR A C 1
ATOM 637 O O . THR A 1 78 ? -0.608 5.460 -10.429 1.00 84.06 78 THR A O 1
ATOM 640 N N . THR A 1 79 ? -0.941 5.721 -8.239 1.00 89.50 79 THR A N 1
ATOM 641 C CA . THR A 1 79 ? -0.049 4.617 -7.875 1.00 89.50 79 THR A CA 1
ATOM 642 C C . THR A 1 79 ? -0.621 3.256 -8.264 1.00 89.50 79 THR A C 1
ATOM 644 O O . THR A 1 79 ? -1.778 2.956 -7.986 1.00 89.50 79 THR A O 1
ATOM 647 N N . THR A 1 80 ? 0.222 2.390 -8.817 1.00 93.25 80 THR A N 1
ATOM 648 C CA . THR A 1 80 ? -0.028 0.942 -8.910 1.00 93.25 80 THR A CA 1
ATOM 649 C C . THR A 1 80 ? 0.669 0.181 -7.777 1.00 93.25 80 THR A C 1
ATOM 651 O O . THR A 1 80 ? 0.727 -1.041 -7.776 1.00 93.25 80 THR A O 1
ATOM 654 N N . GLU A 1 81 ? 1.252 0.884 -6.802 1.00 95.44 81 GLU A N 1
ATOM 655 C CA . GLU A 1 81 ? 1.923 0.280 -5.649 1.00 95.44 81 GLU A CA 1
ATOM 656 C C . GLU A 1 81 ? 0.924 -0.138 -4.561 1.00 95.44 81 GLU A C 1
ATOM 658 O O . GLU A 1 81 ? 0.205 0.690 -3.997 1.00 95.44 81 GLU A O 1
ATOM 663 N N . THR A 1 82 ? 0.968 -1.410 -4.188 1.00 97.31 82 THR A N 1
ATOM 664 C CA . THR A 1 82 ? 0.205 -2.031 -3.100 1.00 97.31 82 THR A CA 1
ATOM 665 C C . THR A 1 82 ? 1.155 -2.690 -2.087 1.00 97.31 82 THR A C 1
ATOM 667 O O . THR A 1 82 ? 2.386 -2.590 -2.191 1.00 97.31 82 THR A O 1
ATOM 670 N N . ARG A 1 83 ? 0.600 -3.337 -1.056 1.00 97.06 83 ARG A N 1
ATOM 671 C CA . ARG A 1 83 ? 1.359 -4.151 -0.095 1.00 97.06 83 ARG A CA 1
ATOM 672 C C . ARG A 1 83 ? 0.963 -5.610 -0.217 1.00 97.06 83 ARG A C 1
ATOM 674 O O . ARG A 1 83 ? -0.211 -5.931 -0.086 1.00 97.06 83 ARG A O 1
ATOM 681 N N . LEU A 1 84 ? 1.943 -6.482 -0.420 1.00 96.44 84 LEU A N 1
ATOM 682 C CA . LEU A 1 84 ? 1.734 -7.925 -0.397 1.00 96.44 84 LEU A CA 1
ATOM 683 C C . LEU A 1 84 ? 1.975 -8.449 1.017 1.00 96.44 84 LEU A C 1
ATOM 685 O O . LEU A 1 84 ? 3.062 -8.266 1.568 1.00 96.44 84 LEU A O 1
ATOM 689 N N . TRP A 1 85 ? 0.975 -9.119 1.578 1.00 94.88 85 TRP A N 1
ATOM 690 C CA . TRP A 1 85 ? 1.047 -9.815 2.854 1.00 94.88 85 TRP A CA 1
ATOM 691 C C . TRP A 1 85 ? 1.141 -11.322 2.621 1.00 94.88 85 TRP A C 1
ATOM 693 O O . TRP A 1 85 ? 0.205 -11.939 2.117 1.00 94.88 85 TRP A O 1
ATOM 703 N N . THR A 1 86 ? 2.261 -11.924 3.004 1.00 92.00 86 THR A N 1
ATOM 704 C CA . THR A 1 86 ? 2.539 -13.350 2.783 1.00 92.00 86 THR A CA 1
ATOM 705 C C . THR A 1 86 ? 2.888 -14.039 4.103 1.00 92.00 86 THR A C 1
ATOM 707 O O . THR A 1 86 ? 3.627 -13.482 4.916 1.00 92.00 86 THR A O 1
ATOM 710 N N . LYS A 1 87 ? 2.309 -15.217 4.366 1.00 84.88 87 LYS A N 1
ATOM 711 C CA . LYS A 1 87 ? 2.446 -15.965 5.632 1.00 84.88 87 LYS A CA 1
ATOM 712 C C . LYS A 1 87 ? 3.429 -17.130 5.485 1.00 84.88 87 LYS A C 1
ATOM 714 O O . LYS A 1 87 ? 3.670 -17.616 4.388 1.00 84.88 87 LYS A O 1
ATOM 719 N N . LYS A 1 88 ? 3.956 -17.616 6.610 1.00 71.62 88 LYS A N 1
ATOM 720 C CA . LYS A 1 88 ? 4.787 -18.824 6.675 1.00 71.62 88 LYS A CA 1
ATOM 721 C C . LYS A 1 88 ? 3.959 -20.102 6.559 1.00 71.62 88 LYS A C 1
ATOM 723 O O . LYS A 1 88 ? 3.048 -20.321 7.352 1.00 71.62 88 LYS A O 1
ATOM 728 N N . GLY A 1 89 ? 4.383 -20.977 5.647 1.00 53.66 89 GLY A N 1
ATOM 729 C CA . GLY A 1 89 ? 3.867 -22.340 5.470 1.00 53.66 89 GLY A CA 1
ATOM 730 C C . GLY A 1 89 ? 2.782 -22.410 4.388 1.00 53.66 89 GLY A C 1
ATOM 731 O O . GLY A 1 89 ? 1.789 -21.707 4.501 1.00 53.66 89 GLY A O 1
ATOM 732 N N . GLY A 1 90 ? 2.887 -23.222 3.336 1.00 37.94 90 GLY A N 1
ATOM 733 C CA . GLY A 1 90 ? 3.854 -24.270 2.998 1.00 37.94 90 GLY A CA 1
ATOM 734 C C . GLY A 1 90 ? 4.267 -24.129 1.537 1.00 37.94 90 GLY A C 1
ATOM 735 O O . GLY A 1 90 ? 3.421 -23.862 0.707 1.00 37.94 90 GLY A O 1
ATOM 736 N N . ASN A 1 91 ? 5.572 -24.243 1.258 1.00 44.88 91 ASN A N 1
ATOM 737 C CA . ASN A 1 91 ? 6.223 -23.623 0.093 1.00 44.88 91 ASN A CA 1
ATOM 738 C C . ASN A 1 91 ? 5.950 -22.098 0.088 1.00 44.88 91 ASN A C 1
ATOM 740 O O . ASN A 1 91 ? 4.896 -21.600 0.438 1.00 44.88 91 ASN A O 1
ATOM 744 N N . MET A 1 92 ? 6.914 -21.204 -0.078 1.00 60.56 92 MET A N 1
ATOM 745 C CA . MET A 1 92 ? 7.307 -20.678 -1.389 1.00 60.56 92 MET A CA 1
ATOM 746 C C . MET A 1 92 ? 6.270 -20.814 -2.513 1.00 60.56 92 MET A C 1
ATOM 748 O O . MET A 1 92 ? 6.660 -20.930 -3.671 1.00 60.56 92 MET A O 1
ATOM 752 N N . ASP A 1 93 ? 4.975 -20.810 -2.200 1.00 77.31 93 ASP A N 1
ATOM 753 C CA . ASP A 1 93 ? 3.932 -20.751 -3.196 1.00 77.31 93 ASP A CA 1
ATOM 754 C C . ASP A 1 93 ? 4.116 -19.419 -3.892 1.00 77.31 93 ASP A C 1
ATOM 756 O O . ASP A 1 93 ? 4.037 -18.335 -3.305 1.00 77.31 93 ASP A O 1
ATOM 760 N N . LYS A 1 94 ? 4.518 -19.530 -5.147 1.00 89.62 94 LYS A N 1
ATOM 761 C CA . LYS A 1 94 ? 4.593 -18.403 -6.041 1.00 89.62 94 LYS A CA 1
ATOM 762 C C . LYS A 1 94 ? 3.303 -18.380 -6.826 1.00 89.62 94 LYS A C 1
ATOM 764 O O . LYS A 1 94 ? 2.797 -19.411 -7.265 1.00 89.62 94 LYS A O 1
ATOM 769 N N . ARG A 1 95 ? 2.786 -17.182 -7.033 1.00 92.81 95 ARG A N 1
ATOM 770 C CA . ARG A 1 95 ? 1.672 -16.934 -7.930 1.00 92.81 95 ARG A CA 1
ATOM 771 C C . ARG A 1 95 ? 2.211 -16.260 -9.179 1.00 92.81 95 ARG A C 1
ATOM 773 O O . ARG A 1 95 ? 3.016 -15.333 -9.105 1.00 92.81 95 ARG A O 1
ATOM 780 N N . VAL A 1 96 ? 1.724 -16.706 -10.330 1.00 96.38 96 VAL A N 1
ATOM 781 C CA . VAL A 1 96 ? 1.887 -15.977 -11.585 1.00 96.38 96 VAL A CA 1
ATOM 782 C C . VAL A 1 96 ? 0.802 -14.906 -11.644 1.00 96.38 96 VAL A C 1
ATOM 784 O O . VAL A 1 96 ? -0.376 -15.209 -11.833 1.00 96.38 96 VAL A O 1
ATOM 787 N N . TYR A 1 97 ? 1.198 -13.656 -11.439 1.00 96.50 97 TYR A N 1
ATOM 788 C CA . TYR A 1 97 ? 0.320 -12.499 -11.527 1.00 96.50 97 TYR A CA 1
ATOM 789 C C . TYR A 1 97 ? 0.190 -12.033 -12.977 1.00 96.50 97 TYR A C 1
ATOM 791 O O . TYR A 1 97 ? 1.147 -12.102 -13.745 1.00 96.50 97 TYR A O 1
ATOM 799 N N . ASP A 1 98 ? -1.001 -11.562 -13.339 1.00 96.88 98 ASP A N 1
ATOM 800 C CA . ASP A 1 98 ? -1.285 -10.919 -14.622 1.00 96.88 98 ASP A CA 1
ATOM 801 C C . ASP A 1 98 ? -1.114 -9.405 -14.457 1.00 96.88 98 ASP A C 1
ATOM 803 O O . ASP A 1 98 ? -1.837 -8.778 -13.673 1.00 96.88 98 ASP A O 1
ATOM 807 N N . ASN A 1 99 ? -0.131 -8.843 -15.161 1.00 94.69 99 ASN A N 1
ATOM 808 C CA . ASN A 1 99 ? 0.272 -7.449 -14.993 1.00 94.69 99 ASN A CA 1
ATOM 809 C C . ASN A 1 99 ? -0.824 -6.487 -15.464 1.00 94.69 99 ASN A C 1
ATOM 811 O O . ASN A 1 99 ? -1.152 -5.543 -14.748 1.00 94.69 99 ASN A O 1
ATOM 815 N N . GLU A 1 100 ? -1.459 -6.771 -16.603 1.00 92.19 100 GLU A N 1
ATOM 816 C CA . GLU A 1 100 ? -2.544 -5.942 -17.138 1.00 92.19 100 GLU A CA 1
ATOM 817 C C . GLU A 1 100 ? -3.763 -5.964 -16.236 1.00 92.19 100 GLU A C 1
ATOM 819 O O . GLU A 1 100 ? -4.400 -4.938 -16.003 1.00 92.19 100 GLU A O 1
ATOM 824 N N . ARG A 1 101 ? -4.125 -7.142 -15.728 1.00 95.25 101 ARG A N 1
ATOM 825 C CA . ARG A 1 101 ? -5.252 -7.252 -14.812 1.00 95.25 101 ARG A CA 1
ATOM 826 C C . ARG A 1 101 ? -4.993 -6.447 -13.544 1.00 95.25 101 ARG A C 1
ATOM 828 O O . ARG A 1 101 ? -5.875 -5.698 -13.132 1.00 95.25 101 ARG A O 1
ATOM 835 N N . TYR A 1 102 ? -3.810 -6.592 -12.957 1.00 96.56 102 TYR A N 1
ATOM 836 C CA . TYR A 1 102 ? -3.409 -5.840 -11.773 1.00 96.56 102 TYR A CA 1
ATOM 837 C C . TYR A 1 102 ? -3.429 -4.328 -12.031 1.00 96.56 102 TYR A C 1
ATOM 839 O O . TYR A 1 102 ? -4.016 -3.576 -11.256 1.00 96.56 102 TYR A O 1
ATOM 847 N N . GLU A 1 103 ? -2.854 -3.885 -13.151 1.00 92.31 103 GLU A N 1
ATOM 848 C CA . GLU A 1 103 ? -2.848 -2.480 -13.556 1.00 92.31 103 GLU A CA 1
ATOM 849 C C . GLU A 1 103 ? -4.273 -1.937 -13.717 1.00 92.31 103 GLU A C 1
ATOM 851 O O . GLU A 1 103 ? -4.592 -0.894 -13.147 1.00 92.31 103 GLU A O 1
ATOM 856 N N . ARG A 1 104 ? -5.161 -2.663 -14.412 1.00 91.50 104 ARG A N 1
ATOM 857 C CA . ARG A 1 104 ? -6.572 -2.274 -14.577 1.00 91.50 104 ARG A CA 1
ATOM 858 C C . ARG A 1 104 ? -7.313 -2.186 -13.246 1.00 91.50 104 ARG A C 1
ATOM 860 O O . ARG A 1 104 ? -8.105 -1.264 -13.061 1.00 91.50 104 ARG A O 1
ATOM 867 N N . GLU A 1 105 ? -7.075 -3.120 -12.327 1.00 95.81 105 GLU A N 1
ATOM 868 C CA . GLU A 1 105 ? -7.686 -3.111 -10.992 1.00 95.81 105 GLU A CA 1
ATOM 869 C C . GLU A 1 105 ? -7.192 -1.905 -10.167 1.00 95.81 105 GLU A C 1
ATOM 871 O O . GLU A 1 105 ? -8.007 -1.185 -9.585 1.00 95.81 105 GLU A O 1
ATOM 876 N N . CYS A 1 106 ? -5.887 -1.605 -10.185 1.00 95.06 106 CYS A N 1
ATOM 877 C CA . CYS A 1 106 ? -5.334 -0.400 -9.558 1.00 95.06 106 CYS A CA 1
ATOM 878 C C . CYS A 1 106 ? -5.855 0.889 -10.206 1.00 95.06 106 CYS A C 1
ATOM 880 O O . CYS A 1 106 ? -6.181 1.845 -9.502 1.00 95.06 106 CYS A O 1
ATOM 882 N N . PHE A 1 107 ? -5.952 0.928 -11.535 1.00 92.06 107 PHE A N 1
ATOM 883 C CA . PHE A 1 107 ? -6.472 2.075 -12.270 1.00 92.06 107 PHE A CA 1
ATOM 884 C C . PHE A 1 107 ? -7.934 2.337 -11.906 1.00 92.06 107 PHE A C 1
ATOM 886 O O . PHE A 1 107 ? -8.260 3.441 -11.479 1.00 92.06 107 PHE A O 1
ATOM 893 N N . HIS A 1 108 ? -8.786 1.308 -11.964 1.00 94.06 108 HIS A N 1
ATOM 894 C CA . HIS A 1 108 ? -10.184 1.407 -11.552 1.00 94.06 108 HIS A CA 1
ATOM 895 C C . HIS A 1 108 ? -10.315 1.873 -10.101 1.00 94.06 108 HIS A C 1
ATOM 897 O O . HIS A 1 108 ? -11.121 2.758 -9.805 1.00 94.06 108 HIS A O 1
ATOM 903 N N . HIS A 1 109 ? -9.500 1.325 -9.195 1.00 95.38 109 HIS A N 1
ATOM 904 C CA . HIS A 1 109 ? -9.476 1.792 -7.819 1.00 95.38 109 HIS A CA 1
ATOM 905 C C . HIS A 1 109 ? -9.159 3.291 -7.753 1.00 95.38 109 HIS A C 1
ATOM 907 O O . HIS A 1 109 ? -9.930 4.039 -7.165 1.00 95.38 109 HIS A O 1
ATOM 913 N N . ASN A 1 110 ? -8.081 3.751 -8.389 1.00 90.94 110 ASN A N 1
ATOM 914 C CA . ASN A 1 110 ? -7.653 5.148 -8.326 1.00 90.94 110 ASN A CA 1
ATOM 915 C C . ASN A 1 110 ? -8.655 6.128 -8.959 1.00 90.94 110 ASN A C 1
ATOM 917 O O . ASN A 1 110 ? -8.806 7.238 -8.453 1.00 90.94 110 ASN A O 1
ATOM 921 N N . THR A 1 111 ? -9.333 5.746 -10.047 1.00 88.62 111 THR A N 1
ATOM 922 C CA . THR A 1 111 ? -10.205 6.658 -10.809 1.00 88.62 111 THR A CA 1
ATOM 923 C C . THR A 1 111 ? -11.684 6.554 -10.462 1.00 88.62 111 THR A C 1
ATOM 925 O O . THR A 1 111 ? -12.432 7.472 -10.782 1.00 88.62 111 THR A O 1
ATOM 928 N N . VAL A 1 112 ? -12.125 5.450 -9.854 1.00 87.38 112 VAL A N 1
ATOM 929 C CA . VAL A 1 112 ? -13.543 5.207 -9.544 1.00 87.38 112 VAL A CA 1
ATOM 930 C C . VAL A 1 112 ? -13.748 5.042 -8.049 1.00 87.38 112 VAL A C 1
ATOM 932 O O . VAL A 1 112 ? -14.457 5.835 -7.437 1.00 87.38 112 VAL A O 1
ATOM 935 N N . SER A 1 113 ? -13.126 4.031 -7.440 1.00 92.81 113 SER A N 1
ATOM 936 C CA . SER A 1 113 ? -13.366 3.731 -6.025 1.00 92.81 113 SER A CA 1
ATOM 937 C C . SER A 1 113 ? -12.811 4.831 -5.119 1.00 92.81 113 SER A C 1
ATOM 939 O O . SER A 1 113 ? -13.511 5.372 -4.278 1.00 92.81 113 SER A O 1
ATOM 941 N N . ARG A 1 114 ? -11.559 5.233 -5.319 1.00 93.19 114 ARG A N 1
ATOM 942 C CA . ARG A 1 114 ? -10.838 6.131 -4.416 1.00 93.19 114 ARG A CA 1
ATOM 943 C C . ARG A 1 114 ? -11.438 7.536 -4.336 1.00 93.19 114 ARG A C 1
ATOM 945 O O . ARG A 1 114 ? -11.386 8.164 -3.282 1.00 93.19 114 ARG A O 1
ATOM 952 N N . VAL A 1 115 ? -12.008 8.008 -5.443 1.00 87.38 115 VAL A N 1
ATOM 953 C CA . VAL A 1 115 ? -12.642 9.331 -5.563 1.00 87.38 115 VAL A CA 1
ATOM 954 C C . VAL A 1 115 ? -14.103 9.345 -5.103 1.00 87.38 115 VAL A C 1
ATOM 956 O O . VAL A 1 115 ? -14.716 10.410 -5.046 1.00 87.38 115 VAL A O 1
ATOM 959 N N . ALA A 1 116 ? -14.675 8.183 -4.777 1.00 91.06 116 ALA A N 1
ATOM 960 C CA . ALA A 1 116 ? -16.011 8.099 -4.209 1.00 91.06 116 ALA A CA 1
ATOM 961 C C . ALA A 1 116 ? -16.030 8.564 -2.742 1.00 91.06 116 ALA A C 1
ATOM 963 O O . ALA A 1 116 ? -14.999 8.663 -2.069 1.00 91.06 116 ALA A O 1
ATOM 964 N N . ARG A 1 117 ? -17.237 8.837 -2.237 1.00 93.25 117 ARG A N 1
ATOM 965 C CA . ARG A 1 117 ? -17.465 9.167 -0.828 1.00 93.25 117 ARG A CA 1
ATOM 966 C C . ARG A 1 117 ? -17.926 7.940 -0.059 1.00 93.25 117 ARG A C 1
ATOM 968 O O . ARG A 1 117 ? -18.814 7.223 -0.514 1.00 93.25 117 ARG A O 1
ATOM 975 N N . TYR A 1 118 ? -17.376 7.761 1.134 1.00 96.06 118 TYR A N 1
ATOM 976 C CA . TYR A 1 118 ? -17.659 6.631 2.004 1.00 96.06 118 TYR A CA 1
ATOM 977 C C . TYR A 1 118 ? -18.077 7.134 3.390 1.00 96.06 118 TYR A C 1
ATOM 979 O O . TYR A 1 118 ? -17.307 7.832 4.051 1.00 96.06 118 TYR A O 1
ATOM 987 N N . PRO A 1 119 ? -19.306 6.843 3.842 1.00 95.12 119 PRO A N 1
ATOM 988 C CA . PRO A 1 119 ? -19.800 7.372 5.103 1.00 95.12 119 PRO A CA 1
ATOM 989 C C . PRO A 1 119 ? -19.086 6.735 6.302 1.00 95.12 119 PRO A C 1
ATOM 991 O O . PRO A 1 119 ? -18.921 5.519 6.373 1.00 95.12 119 PRO A O 1
ATOM 994 N N . HIS A 1 120 ? -18.728 7.571 7.274 1.00 96.12 120 HIS A N 1
ATOM 995 C CA . HIS A 1 120 ? -18.321 7.178 8.621 1.00 96.12 120 HIS A CA 1
ATOM 996 C C . HIS A 1 120 ? -18.674 8.301 9.615 1.00 96.12 120 HIS A C 1
ATOM 998 O O . HIS A 1 120 ? -19.018 9.418 9.223 1.00 96.12 120 HIS A O 1
ATOM 1004 N N . ASP A 1 121 ? -18.582 7.986 10.902 1.00 96.31 121 ASP A N 1
ATOM 1005 C CA . ASP A 1 121 ? -18.970 8.793 12.069 1.00 96.31 121 ASP A CA 1
ATOM 1006 C C . ASP A 1 121 ? -17.820 9.607 12.687 1.00 96.31 121 ASP A C 1
ATOM 1008 O O . ASP A 1 121 ? -18.037 10.411 13.588 1.00 96.31 121 ASP A O 1
ATOM 1012 N N . VAL A 1 122 ? -16.589 9.398 12.222 1.00 97.31 122 VAL A N 1
ATOM 1013 C CA . VAL A 1 122 ? -15.419 10.143 12.701 1.00 97.31 122 VAL A CA 1
ATOM 1014 C C . VAL A 1 122 ? -15.368 11.541 12.095 1.00 97.31 122 VAL A C 1
ATOM 1016 O O . VAL A 1 122 ? -15.384 11.687 10.876 1.00 97.31 122 VAL A O 1
ATOM 1019 N N . GLU A 1 123 ? -15.228 12.549 12.951 1.00 96.50 123 GLU A N 1
ATOM 1020 C CA . GLU A 1 123 ? -14.978 13.941 12.570 1.00 96.50 123 GLU A CA 1
ATOM 1021 C C . GLU A 1 123 ? -13.576 14.354 13.026 1.00 96.50 123 GLU A C 1
ATOM 1023 O O . GLU A 1 123 ? -13.155 14.022 14.136 1.00 96.50 123 GLU A O 1
ATOM 1028 N N . GLY A 1 124 ? -12.836 15.079 12.189 1.00 93.44 124 GLY A N 1
ATOM 1029 C CA . GLY A 1 124 ? -11.466 15.489 12.496 1.00 93.44 124 GLY A CA 1
ATOM 1030 C C . GLY A 1 124 ? -10.794 16.265 11.366 1.00 93.44 124 GLY A C 1
ATOM 1031 O O . GLY A 1 124 ? -11.318 16.371 10.258 1.00 93.44 124 GLY A O 1
ATOM 1032 N N . GLU A 1 125 ? -9.613 16.819 11.644 1.00 92.56 125 GLU A N 1
ATOM 1033 C CA . GLU A 1 125 ? -8.832 17.572 10.656 1.00 92.56 125 GLU A CA 1
ATOM 1034 C C . GLU A 1 125 ? -8.499 16.702 9.432 1.00 92.56 125 GLU A C 1
ATOM 1036 O O . GLU A 1 125 ? -7.820 15.685 9.559 1.00 92.56 125 GLU A O 1
ATOM 1041 N N . GLY A 1 126 ? -8.947 17.127 8.244 1.00 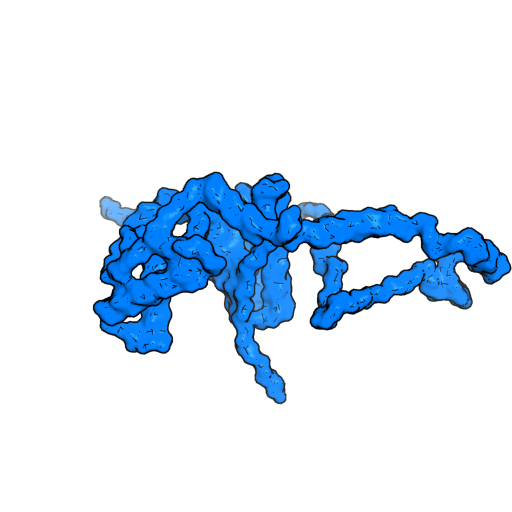88.88 126 GLY A N 1
ATOM 1042 C CA . GLY A 1 126 ? -8.686 16.437 6.974 1.00 88.88 126 GLY A CA 1
ATOM 1043 C C . GLY A 1 126 ? -9.403 15.090 6.812 1.00 88.88 126 GLY A C 1
ATOM 1044 O O . GLY A 1 126 ? -9.057 14.313 5.926 1.00 88.88 126 GLY A O 1
ATOM 1045 N N . ILE A 1 127 ? -10.406 14.821 7.650 1.00 93.88 127 ILE A N 1
ATOM 1046 C CA . ILE A 1 127 ? -11.300 13.673 7.532 1.00 93.88 127 ILE A CA 1
ATOM 1047 C C . ILE A 1 127 ? -12.546 14.116 6.749 1.00 93.88 127 ILE A C 1
ATOM 1049 O O . ILE A 1 127 ? -13.433 14.780 7.279 1.00 93.88 127 ILE A O 1
ATOM 1053 N N . ASP A 1 128 ? -12.607 13.781 5.461 1.00 92.25 128 ASP A N 1
ATOM 1054 C CA . ASP A 1 128 ? -13.573 14.341 4.500 1.00 92.25 128 ASP A CA 1
ATOM 1055 C C . ASP A 1 128 ? -14.522 13.302 3.872 1.00 92.25 128 ASP A C 1
ATOM 1057 O O . ASP A 1 128 ? -15.338 13.630 2.998 1.00 92.25 128 ASP A O 1
ATOM 1061 N N . ARG A 1 129 ? -14.477 12.060 4.371 1.00 94.38 129 ARG A N 1
ATOM 1062 C CA . ARG A 1 129 ? -15.206 10.889 3.856 1.00 94.38 129 ARG A 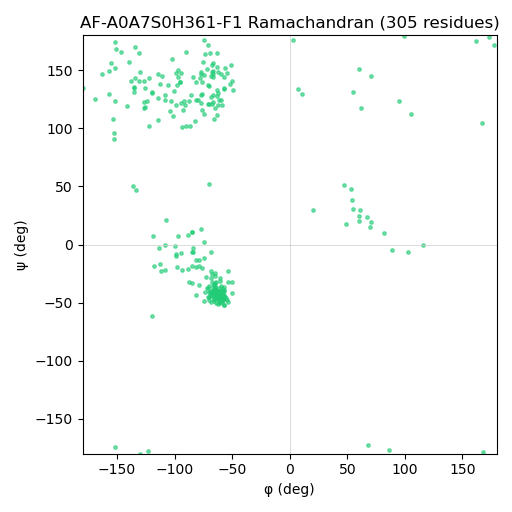CA 1
ATOM 1063 C C . ARG A 1 129 ? -14.729 10.434 2.473 1.00 94.38 129 ARG A C 1
ATOM 1065 O O . ARG A 1 129 ? -15.498 9.802 1.748 1.00 94.38 129 ARG A O 1
ATOM 1072 N N . CYS A 1 130 ? -13.493 10.744 2.078 1.00 93.25 130 CYS A N 1
ATOM 1073 C CA . CYS A 1 130 ? -12.849 10.077 0.948 1.00 93.25 130 CYS A CA 1
ATOM 1074 C C . CYS A 1 130 ? -12.482 8.622 1.291 1.00 93.25 130 CYS A C 1
ATOM 1076 O O . CYS A 1 130 ? -12.558 8.182 2.445 1.00 93.25 130 CYS A O 1
ATOM 1078 N N . TYR A 1 131 ? -12.053 7.858 0.286 1.00 95.38 131 TYR A N 1
ATOM 1079 C CA . TYR A 1 131 ? -11.565 6.495 0.501 1.00 95.38 131 TYR A CA 1
ATOM 1080 C C . TYR A 1 131 ? -10.407 6.435 1.504 1.00 95.38 131 TYR A C 1
ATOM 1082 O O . TYR A 1 131 ? -10.411 5.585 2.392 1.00 95.38 131 TYR A O 1
ATOM 1090 N N . ASP A 1 132 ? -9.424 7.331 1.379 1.00 94.94 132 ASP A N 1
ATOM 1091 C CA . ASP A 1 132 ? -8.194 7.269 2.169 1.00 94.94 132 ASP A CA 1
ATOM 1092 C C . ASP A 1 132 ? -8.457 7.497 3.663 1.00 94.94 132 ASP A C 1
ATOM 1094 O O . ASP A 1 132 ? -8.012 6.695 4.489 1.00 94.94 132 ASP A O 1
ATOM 1098 N N . CYS A 1 133 ? -9.247 8.518 4.018 1.00 94.94 133 CYS A N 1
ATOM 1099 C CA . CYS A 1 133 ? -9.611 8.755 5.414 1.00 94.94 133 CYS A CA 1
ATOM 1100 C C . CYS A 1 133 ? -10.507 7.637 5.958 1.00 94.94 133 CYS A C 1
ATOM 1102 O O . CYS A 1 133 ? -10.342 7.226 7.101 1.00 94.94 133 CYS A O 1
ATOM 1104 N N . THR A 1 134 ? -11.406 7.081 5.141 1.00 97.06 134 THR A N 1
ATOM 1105 C CA . THR A 1 134 ? -12.266 5.963 5.557 1.00 97.06 134 THR A CA 1
ATOM 1106 C C . THR A 1 134 ? -11.453 4.699 5.813 1.00 97.06 134 THR A C 1
ATOM 1108 O O . THR A 1 134 ? -11.696 3.990 6.789 1.00 97.06 134 THR A O 1
ATOM 1111 N N . CYS A 1 135 ? -10.463 4.424 4.963 1.00 96.75 135 CYS A N 1
ATOM 1112 C CA . CYS A 1 135 ? -9.532 3.316 5.133 1.00 96.75 135 CYS A CA 1
ATOM 1113 C C . CYS A 1 135 ? -8.730 3.475 6.433 1.00 96.75 135 CYS A C 1
ATOM 1115 O O . CYS A 1 135 ? -8.659 2.538 7.229 1.00 96.75 135 CYS A O 1
ATOM 1117 N N . GLU A 1 136 ? -8.204 4.674 6.707 1.00 96.75 136 GLU A N 1
ATOM 1118 C CA . GLU A 1 136 ? -7.531 4.975 7.975 1.00 96.75 136 GLU A CA 1
ATOM 1119 C C . GLU A 1 136 ? -8.463 4.784 9.182 1.00 96.75 136 GLU A C 1
ATOM 1121 O O . GLU A 1 136 ? -8.112 4.063 10.119 1.00 96.75 136 GLU A O 1
ATOM 1126 N N . VAL A 1 137 ? -9.677 5.344 9.136 1.00 97.75 137 VAL A N 1
ATOM 1127 C CA . VAL A 1 137 ? -10.698 5.187 10.184 1.00 97.75 137 VAL A CA 1
ATOM 1128 C C . VAL A 1 137 ? -10.988 3.711 10.448 1.00 97.75 137 VAL A C 1
ATOM 1130 O O . VAL A 1 137 ? -11.008 3.281 11.602 1.00 97.75 137 VAL A O 1
ATOM 1133 N N . TYR A 1 138 ? -11.172 2.912 9.397 1.00 97.44 138 TYR A N 1
ATOM 1134 C CA . TYR A 1 138 ? -11.426 1.478 9.507 1.00 97.44 138 TYR A CA 1
ATOM 1135 C C . TYR A 1 138 ? -10.266 0.737 10.189 1.00 97.44 138 TYR A C 1
ATOM 1137 O O . TYR A 1 138 ? -10.487 -0.048 11.118 1.00 97.44 138 TYR A O 1
ATOM 1145 N N . ILE A 1 139 ? -9.027 1.013 9.771 1.00 97.06 139 ILE A N 1
ATOM 1146 C CA . ILE A 1 139 ? -7.818 0.411 10.349 1.00 97.06 139 ILE A CA 1
ATOM 1147 C C . ILE A 1 139 ? -7.703 0.764 11.837 1.00 97.06 139 ILE A C 1
ATOM 1149 O O . ILE A 1 139 ? -7.498 -0.126 12.669 1.00 97.06 139 ILE A O 1
ATOM 1153 N N . LEU A 1 140 ? -7.875 2.040 12.190 1.00 97.69 140 LEU A N 1
ATOM 1154 C CA . LEU A 1 140 ? -7.743 2.517 13.566 1.00 97.69 140 LEU A CA 1
ATOM 1155 C C . LEU A 1 140 ? -8.868 1.997 14.471 1.00 97.69 140 LEU A C 1
ATOM 1157 O O . LEU A 1 140 ? -8.578 1.527 15.574 1.00 97.69 140 LEU A O 1
ATOM 1161 N N . LYS A 1 141 ? -10.126 1.971 14.004 1.00 97.88 141 LYS A N 1
ATOM 1162 C CA . LYS A 1 141 ? -11.237 1.348 14.749 1.00 97.88 141 LYS A CA 1
ATOM 1163 C C . LYS A 1 141 ? -10.953 -0.127 15.032 1.00 97.88 141 LYS A C 1
ATOM 1165 O O . LYS A 1 141 ? -11.119 -0.578 16.164 1.00 97.88 141 LYS A O 1
ATOM 1170 N N . ASN A 1 142 ? -10.480 -0.880 14.039 1.00 97.56 142 ASN A N 1
ATOM 1171 C CA . ASN A 1 142 ? -10.144 -2.292 14.225 1.00 97.56 142 ASN A CA 1
ATOM 1172 C C . ASN A 1 142 ? -8.979 -2.499 15.196 1.00 97.56 142 ASN A C 1
ATOM 1174 O O . ASN A 1 142 ? -9.021 -3.420 16.012 1.00 97.56 142 ASN A O 1
ATOM 1178 N N . TYR A 1 143 ? -7.962 -1.638 15.148 1.00 97.69 143 TYR A N 1
ATOM 1179 C CA . TYR A 1 143 ? -6.863 -1.666 16.107 1.00 97.69 143 TYR A CA 1
ATOM 1180 C C . TYR A 1 143 ? -7.356 -1.423 17.540 1.00 97.69 143 TYR A C 1
ATOM 1182 O O . TYR A 1 143 ? -7.043 -2.213 18.433 1.00 97.69 143 TYR A O 1
ATOM 1190 N N . LEU A 1 144 ? -8.162 -0.381 17.761 1.00 97.88 144 LEU A N 1
ATOM 1191 C CA . LEU A 1 144 ? -8.704 -0.044 19.080 1.00 97.88 144 LEU A CA 1
ATOM 1192 C C . LEU A 1 144 ? -9.625 -1.143 19.621 1.00 97.88 144 LEU A C 1
ATOM 1194 O O . LEU A 1 144 ? -9.475 -1.551 20.772 1.00 97.88 144 LEU A O 1
ATOM 1198 N N . ARG A 1 145 ? -10.510 -1.696 18.787 1.00 97.56 145 ARG A N 1
ATOM 1199 C CA . ARG A 1 145 ? -11.356 -2.836 19.170 1.00 97.56 145 ARG A CA 1
ATOM 1200 C C . ARG A 1 145 ? -10.526 -4.050 19.567 1.00 97.56 145 ARG A C 1
ATOM 1202 O O . ARG A 1 145 ? -10.772 -4.653 20.602 1.00 97.56 145 ARG A O 1
ATOM 1209 N N . LYS A 1 146 ? -9.523 -4.400 18.759 1.00 97.12 146 LYS A N 1
ATOM 1210 C CA . LYS A 1 146 ? -8.736 -5.621 18.960 1.00 97.12 146 LYS A CA 1
ATOM 1211 C C . LYS A 1 146 ? -7.765 -5.528 20.136 1.00 97.12 146 LYS A C 1
ATOM 1213 O O . LYS A 1 146 ? -7.590 -6.509 20.848 1.00 97.12 146 LYS A O 1
ATOM 1218 N N . TRP A 1 147 ? -7.105 -4.385 20.315 1.00 96.69 147 TRP A N 1
ATOM 1219 C CA . TRP A 1 147 ? -5.969 -4.261 21.238 1.00 96.69 147 TRP A CA 1
ATOM 1220 C C . TRP A 1 147 ? -6.235 -3.375 22.448 1.00 96.69 147 TRP A C 1
ATOM 1222 O O . TRP A 1 147 ? -5.476 -3.425 23.415 1.00 96.69 147 TRP A O 1
ATOM 1232 N N . LYS A 1 148 ? -7.282 -2.549 22.401 1.00 95.44 148 LYS A N 1
ATOM 1233 C CA . LYS A 1 148 ? -7.738 -1.733 23.533 1.00 95.44 148 LYS A CA 1
ATOM 1234 C C . LYS A 1 148 ? -9.112 -2.168 24.047 1.00 95.44 148 LYS A C 1
ATOM 1236 O O . LYS A 1 148 ? -9.569 -1.609 25.036 1.00 95.44 148 LYS A O 1
ATOM 1241 N N . SER A 1 149 ? -9.740 -3.159 23.404 1.00 95.88 149 SER A N 1
ATOM 1242 C CA . SER A 1 149 ? -11.056 -3.706 23.766 1.00 95.88 149 SER A CA 1
ATOM 1243 C C . SER A 1 149 ? -12.161 -2.647 23.849 1.00 95.88 149 SER A C 1
ATOM 1245 O O . SER A 1 149 ? -13.094 -2.775 24.635 1.00 95.88 149 SER A O 1
ATOM 1247 N N . ILE A 1 150 ? -12.052 -1.585 23.048 1.00 95.56 150 ILE A N 1
ATOM 1248 C CA . ILE A 1 150 ? -13.020 -0.483 23.031 1.00 95.56 150 ILE A CA 1
ATOM 1249 C C . ILE A 1 150 ? -14.135 -0.834 22.055 1.00 95.56 150 ILE A C 1
ATOM 1251 O O . ILE A 1 150 ? -13.865 -1.099 20.884 1.00 95.56 150 ILE A O 1
ATOM 1255 N N . THR A 1 151 ? -15.376 -0.834 22.531 1.00 94.81 151 THR A N 1
ATOM 1256 C CA . THR A 1 151 ? -16.558 -1.215 21.743 1.00 94.81 151 THR A CA 1
ATOM 1257 C C . THR A 1 151 ? -17.567 -0.085 21.567 1.00 94.81 151 THR A C 1
ATOM 1259 O O . THR A 1 151 ? -18.381 -0.157 20.654 1.00 94.81 151 THR A O 1
ATOM 1262 N N . ASP A 1 152 ? -17.513 0.957 22.399 1.00 97.12 152 ASP A N 1
ATOM 1263 C CA . ASP A 1 152 ? -18.391 2.121 22.276 1.00 97.12 152 ASP A CA 1
ATOM 1264 C C . ASP A 1 152 ? -18.028 2.954 21.035 1.00 97.12 152 ASP A C 1
ATOM 1266 O O . ASP A 1 152 ? -16.901 3.440 20.913 1.00 97.12 152 ASP A O 1
ATOM 1270 N N . GLU A 1 153 ? -18.979 3.127 20.111 1.00 96.00 153 GLU A N 1
ATOM 1271 C CA . GLU A 1 153 ? -18.728 3.793 18.823 1.00 96.00 153 GLU A CA 1
ATOM 1272 C C . GLU A 1 153 ? -18.350 5.265 18.979 1.00 96.00 153 GLU A C 1
ATOM 1274 O O . GLU A 1 153 ? -17.473 5.746 18.261 1.00 96.00 153 GLU A O 1
ATOM 1279 N N . LYS A 1 154 ? -18.947 5.970 19.946 1.00 97.19 154 LYS A N 1
ATOM 1280 C CA . LYS A 1 154 ? -18.628 7.379 20.189 1.00 97.19 154 LYS A CA 1
ATOM 1281 C C . LYS A 1 154 ? -17.184 7.529 20.670 1.00 97.19 154 LYS A C 1
ATOM 1283 O O . LYS A 1 154 ? -16.421 8.307 20.102 1.00 97.19 154 LYS A O 1
ATOM 1288 N N . THR A 1 155 ? -16.790 6.724 21.654 1.00 97.44 155 THR A N 1
ATOM 1289 C CA . THR A 1 155 ? -15.415 6.676 22.168 1.00 97.44 155 THR A CA 1
ATOM 1290 C C . THR A 1 155 ? -14.429 6.273 21.069 1.00 97.44 155 THR A C 1
ATOM 1292 O O . THR A 1 155 ? -13.364 6.878 20.942 1.00 97.44 155 THR A O 1
ATOM 1295 N N . LEU A 1 156 ? -14.777 5.286 20.232 1.00 97.69 156 LEU A N 1
ATOM 1296 C CA . LEU A 1 156 ? -13.962 4.909 19.074 1.00 97.69 156 LEU A CA 1
ATOM 1297 C C . LEU A 1 156 ? -13.765 6.094 18.129 1.00 97.69 156 LEU A C 1
ATOM 1299 O O . LEU A 1 156 ? -12.633 6.355 17.732 1.00 97.69 156 LEU A O 1
ATOM 1303 N N . ALA A 1 157 ? -14.828 6.817 17.780 1.00 97.81 157 ALA A N 1
ATOM 1304 C CA . ALA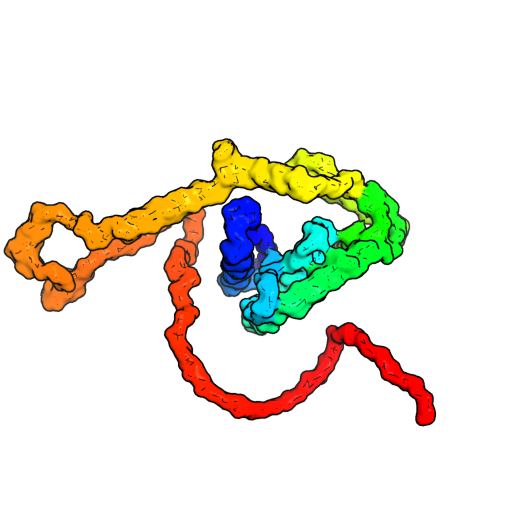 A 1 157 ? -14.736 7.949 16.869 1.00 97.81 157 ALA A CA 1
ATOM 1305 C C . ALA A 1 157 ? -13.850 9.077 17.422 1.00 97.81 157 ALA A C 1
ATOM 1307 O O . ALA A 1 157 ? -12.971 9.572 16.713 1.00 97.81 157 ALA A O 1
ATOM 1308 N N . GLU A 1 158 ? -14.011 9.425 18.701 1.00 97.75 158 GLU A N 1
ATOM 1309 C CA . GLU A 1 158 ? -13.187 10.433 19.382 1.00 97.75 158 GLU A CA 1
ATOM 1310 C C . GLU A 1 158 ? -11.703 10.031 19.414 1.00 97.75 158 GLU A C 1
ATOM 1312 O O . GLU A 1 158 ? -10.816 10.834 19.1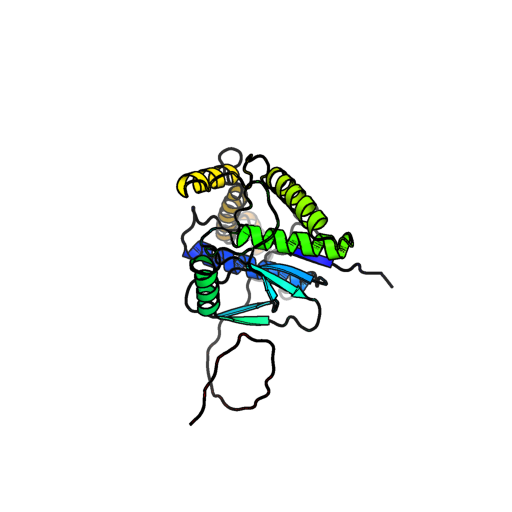06 1.00 97.75 158 GLU A O 1
ATOM 1317 N N . MET A 1 159 ? -11.411 8.766 19.729 1.00 98.06 159 MET A N 1
ATOM 1318 C CA . MET A 1 159 ? -10.038 8.265 19.771 1.00 98.06 159 MET A CA 1
ATOM 1319 C C . MET A 1 159 ? -9.398 8.174 18.392 1.00 98.06 159 MET A C 1
ATOM 1321 O O . MET A 1 159 ? -8.229 8.529 18.249 1.00 98.06 159 MET A O 1
ATOM 1325 N N . VAL A 1 160 ? -10.143 7.730 17.378 1.00 98.00 160 VAL A N 1
ATOM 1326 C CA . VAL A 1 160 ? -9.658 7.700 15.994 1.00 98.00 160 VAL A CA 1
ATOM 1327 C C . VAL A 1 160 ? -9.332 9.113 15.526 1.00 98.00 160 VAL A C 1
ATOM 1329 O O . VAL A 1 160 ? -8.236 9.325 15.021 1.00 98.00 160 VAL A O 1
ATOM 1332 N N . SER A 1 161 ? -10.211 10.089 15.775 1.00 97.50 161 SER A N 1
ATOM 1333 C CA . SER A 1 161 ? -9.963 11.498 15.438 1.00 97.50 161 SER A CA 1
ATOM 1334 C C . SER A 1 161 ? -8.653 12.013 16.045 1.00 97.50 161 SER A C 1
ATOM 1336 O O . SER A 1 161 ? -7.799 12.566 15.345 1.00 97.50 161 SER A O 1
ATOM 1338 N N . LYS A 1 162 ? -8.435 11.743 17.340 1.00 97.00 162 LYS A N 1
ATOM 1339 C CA . LYS A 1 162 ? -7.194 12.107 18.034 1.00 97.00 162 LYS A CA 1
ATOM 1340 C C . LYS A 1 162 ? -5.966 11.396 17.452 1.00 97.00 162 LYS A C 1
ATOM 1342 O O . LYS A 1 162 ? -4.941 12.036 17.226 1.00 97.00 162 LYS A O 1
ATOM 1347 N N . MET A 1 163 ? -6.061 10.095 17.181 1.00 96.69 163 MET A N 1
ATOM 1348 C CA . MET A 1 163 ? -4.962 9.322 16.595 1.00 96.69 163 MET A CA 1
ATOM 1349 C C . MET A 1 163 ? -4.602 9.822 15.193 1.00 96.69 163 MET A C 1
ATOM 1351 O O . MET A 1 163 ? -3.426 10.044 14.925 1.00 96.69 163 MET A O 1
ATOM 1355 N N . SER A 1 164 ? -5.584 10.061 14.322 1.00 95.88 164 SER A N 1
ATOM 1356 C CA . SER A 1 164 ? -5.374 10.631 12.984 1.00 95.88 164 SER A CA 1
ATOM 1357 C C . SER A 1 164 ? -4.680 11.994 13.054 1.00 95.88 164 SER A C 1
ATOM 1359 O O . SER A 1 164 ? -3.703 12.254 12.342 1.00 95.88 164 SER A O 1
ATOM 1361 N N . PHE A 1 165 ? -5.114 12.852 13.983 1.00 94.19 165 PHE A N 1
ATOM 1362 C CA . PHE A 1 165 ? -4.480 14.145 14.236 1.00 94.19 165 PHE A CA 1
ATOM 1363 C C . PHE A 1 165 ? -2.996 14.004 14.619 1.00 94.19 165 PHE A C 1
ATOM 1365 O O . PHE A 1 165 ? -2.152 14.718 14.064 1.00 94.19 165 PHE A O 1
ATOM 1372 N N . GLU A 1 166 ? -2.662 13.078 15.522 1.00 93.62 166 GLU A N 1
ATOM 1373 C CA . GLU A 1 166 ? -1.291 12.817 15.984 1.00 93.62 166 GLU A CA 1
ATOM 1374 C C . GLU A 1 166 ? -0.417 12.160 14.900 1.00 93.62 166 GLU A C 1
ATOM 1376 O O . GLU A 1 166 ? 0.714 12.597 14.653 1.00 93.62 166 GLU A O 1
ATOM 1381 N N . ILE A 1 167 ? -0.943 11.149 14.201 1.00 92.81 167 ILE A N 1
ATOM 1382 C CA . ILE A 1 167 ? -0.259 10.435 13.111 1.00 92.81 167 ILE A CA 1
ATOM 1383 C C . ILE A 1 167 ? 0.131 11.412 12.005 1.00 92.81 167 ILE A C 1
ATOM 1385 O O . ILE A 1 167 ? 1.278 11.400 11.550 1.00 92.81 167 ILE A O 1
ATOM 1389 N N . SER A 1 168 ? -0.782 12.303 11.611 1.00 90.81 168 SER A N 1
ATOM 1390 C CA . SER A 1 168 ? -0.528 13.270 10.539 1.00 90.81 168 SER A CA 1
ATOM 1391 C C . SER A 1 168 ? 0.647 14.210 10.839 1.00 90.81 168 SER A C 1
ATOM 1393 O O . SER A 1 168 ? 1.375 14.605 9.932 1.00 90.81 168 SER A O 1
ATOM 1395 N N . ARG A 1 169 ? 0.883 14.528 12.117 1.00 89.12 169 ARG A N 1
ATOM 1396 C CA . ARG A 1 169 ? 1.944 15.446 12.564 1.00 89.12 169 ARG A CA 1
ATOM 1397 C C . ARG A 1 169 ? 3.276 14.751 12.792 1.00 89.12 169 ARG A C 1
ATOM 1399 O O . ARG A 1 169 ? 4.329 15.349 12.584 1.00 89.12 169 ARG A O 1
ATOM 1406 N N . THR A 1 170 ? 3.234 13.495 13.214 1.00 88.81 170 THR A N 1
ATOM 1407 C CA . THR A 1 170 ? 4.434 12.709 13.520 1.00 88.81 170 THR A CA 1
ATOM 1408 C C . THR A 1 170 ? 5.024 12.053 12.272 1.00 88.81 170 THR A C 1
ATOM 1410 O O . THR A 1 170 ? 6.243 11.974 12.133 1.00 88.81 170 THR A O 1
ATOM 1413 N N . SER A 1 171 ? 4.184 11.658 11.312 1.00 79.62 171 SER A N 1
ATOM 1414 C CA . SER A 1 171 ? 4.608 10.855 10.156 1.00 79.62 171 SER A CA 1
ATOM 1415 C C . SER A 1 171 ? 5.300 11.651 9.046 1.00 79.62 171 SER A C 1
ATOM 1417 O O . SER A 1 171 ? 5.923 11.061 8.165 1.00 79.62 171 SER A O 1
ATOM 1419 N N . THR A 1 172 ? 5.232 12.987 9.048 1.00 68.50 172 THR A N 1
ATOM 1420 C CA . THR A 1 172 ? 5.759 13.799 7.933 1.00 68.50 172 THR A CA 1
ATOM 1421 C C . THR A 1 172 ? 7.230 14.189 8.060 1.00 68.50 172 THR A C 1
ATOM 1423 O O . THR A 1 172 ? 7.728 14.945 7.223 1.00 68.50 172 THR A O 1
ATOM 1426 N N . GLY A 1 173 ? 7.958 13.650 9.047 1.00 60.84 173 GLY A N 1
ATOM 1427 C CA . GLY A 1 173 ? 9.425 13.731 9.112 1.00 60.84 173 GLY A CA 1
ATOM 1428 C C . GLY A 1 173 ? 9.974 15.160 9.016 1.00 60.84 173 GLY A C 1
ATOM 1429 O O . GLY A 1 173 ? 10.954 15.401 8.316 1.00 60.84 173 GLY A O 1
ATOM 1430 N N . GLY A 1 174 ? 9.289 16.126 9.638 1.00 59.50 174 GLY A N 1
ATOM 1431 C CA . GLY A 1 174 ? 9.661 17.547 9.621 1.00 59.50 174 GLY A CA 1
ATOM 1432 C C . GLY A 1 174 ? 9.088 18.371 8.460 1.00 59.50 174 GLY A C 1
ATOM 1433 O O . GLY A 1 174 ? 9.220 19.593 8.471 1.00 59.50 174 GLY A O 1
ATOM 1434 N N . ARG A 1 175 ? 8.384 17.761 7.494 1.00 63.62 175 ARG A N 1
ATOM 1435 C CA . ARG A 1 175 ? 7.782 18.468 6.341 1.00 63.62 175 ARG A CA 1
ATOM 1436 C C . ARG A 1 175 ? 6.523 19.281 6.684 1.00 63.62 175 ARG A C 1
ATOM 1438 O O . ARG A 1 175 ? 5.937 19.864 5.779 1.00 63.62 175 ARG A O 1
ATOM 1445 N N . ARG A 1 176 ? 6.109 19.312 7.962 1.00 72.69 176 ARG A N 1
ATOM 1446 C CA . ARG A 1 176 ? 4.947 20.047 8.520 1.00 72.69 176 ARG A CA 1
ATOM 1447 C C . ARG A 1 176 ? 3.626 19.862 7.758 1.00 72.69 176 ARG A C 1
ATOM 1449 O O . ARG A 1 176 ? 2.706 20.650 7.944 1.00 72.69 176 ARG A O 1
ATOM 1456 N N . ARG A 1 177 ? 3.516 18.833 6.913 1.00 81.44 177 ARG A N 1
ATOM 1457 C CA . ARG A 1 177 ? 2.249 18.489 6.272 1.00 81.44 177 ARG A CA 1
ATOM 1458 C C . ARG A 1 177 ? 1.380 17.749 7.279 1.00 81.44 177 ARG A C 1
ATOM 1460 O O . ARG A 1 177 ? 1.891 16.961 8.070 1.00 81.44 177 ARG A O 1
ATOM 1467 N N . THR A 1 178 ? 0.090 18.014 7.216 1.00 87.88 178 THR A N 1
ATOM 1468 C CA . THR A 1 178 ? -0.967 17.336 7.969 1.00 87.88 178 THR A CA 1
ATOM 1469 C C . THR A 1 178 ? -2.069 16.916 6.997 1.00 87.88 178 THR A C 1
ATOM 1471 O O . THR A 1 178 ? -1.968 17.185 5.797 1.00 87.88 178 THR A O 1
ATOM 1474 N N . LEU A 1 179 ? -3.131 16.280 7.492 1.00 86.75 179 LEU A N 1
ATOM 1475 C CA . LEU A 1 179 ? -4.288 15.935 6.661 1.00 86.75 179 LEU A CA 1
ATOM 1476 C C . LEU A 1 179 ? -5.026 17.180 6.131 1.00 86.75 179 LEU A C 1
ATOM 1478 O O . LEU A 1 179 ? -5.619 17.119 5.061 1.00 86.75 179 LEU A O 1
ATOM 1482 N N . ALA A 1 180 ? -4.925 18.336 6.801 1.00 86.06 180 ALA A N 1
ATOM 1483 C CA . ALA A 1 180 ? -5.426 19.607 6.262 1.00 86.06 180 ALA A CA 1
ATOM 1484 C C . ALA A 1 180 ? -4.547 20.201 5.149 1.00 86.06 180 ALA A C 1
ATOM 1486 O O . ALA A 1 180 ? -4.935 21.168 4.493 1.00 86.06 180 ALA A O 1
ATOM 1487 N N . SER A 1 181 ? -3.339 19.674 4.934 1.00 84.56 181 SER A N 1
ATOM 1488 C CA . SER A 1 181 ? -2.453 20.191 3.896 1.00 84.56 181 SER A CA 1
ATOM 1489 C C . SER A 1 181 ? -2.907 19.715 2.523 1.00 84.56 181 SER A C 1
ATOM 1491 O O . SER A 1 181 ? -2.789 18.529 2.207 1.00 84.56 181 SER A O 1
ATOM 1493 N N . GLY A 1 182 ? -3.311 20.657 1.670 1.00 78.81 182 GLY A N 1
ATOM 1494 C CA . GLY A 1 182 ? -3.609 20.383 0.268 1.00 78.81 182 GLY A CA 1
ATOM 1495 C C . GLY A 1 182 ? -2.480 19.625 -0.436 1.00 78.81 182 GLY A C 1
ATOM 1496 O O . GLY A 1 182 ? -1.307 19.668 -0.037 1.00 78.81 182 GLY A O 1
ATOM 1497 N N . ASN A 1 183 ? -2.833 18.891 -1.490 1.00 74.94 183 ASN A N 1
ATOM 1498 C CA . ASN A 1 183 ? -1.823 18.276 -2.335 1.00 74.94 183 ASN A CA 1
ATOM 1499 C C . ASN A 1 183 ? -0.985 19.365 -2.999 1.00 74.94 183 ASN A C 1
ATOM 1501 O O . ASN A 1 183 ? -1.517 20.288 -3.608 1.00 74.94 183 ASN A O 1
ATOM 1505 N N . LEU A 1 184 ? 0.336 19.242 -2.860 1.00 69.75 184 LEU A N 1
ATOM 1506 C CA . LEU A 1 184 ? 1.266 20.068 -3.615 1.00 69.75 184 LEU A CA 1
ATOM 1507 C C . LEU A 1 184 ? 1.035 19.838 -5.106 1.00 69.75 184 LEU A C 1
ATOM 1509 O O . LEU A 1 184 ? 0.761 18.706 -5.520 1.00 69.75 184 LEU A O 1
ATOM 1513 N N . ASP A 1 185 ? 1.230 20.895 -5.890 1.00 74.94 185 ASP A N 1
ATOM 1514 C CA . ASP A 1 185 ? 1.327 20.771 -7.339 1.00 74.94 185 ASP A CA 1
AT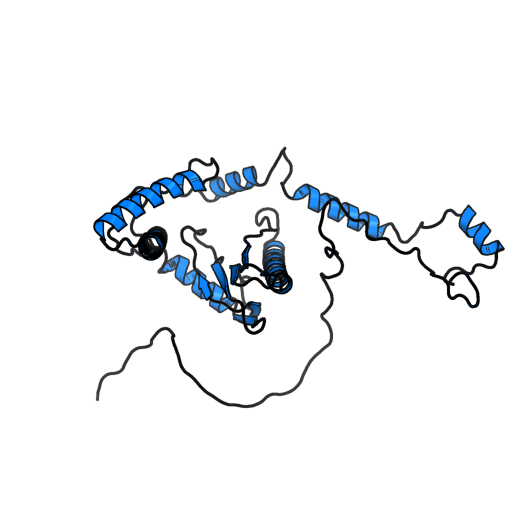OM 1515 C C . ASP A 1 185 ? 2.344 19.662 -7.696 1.00 74.94 185 ASP A C 1
ATOM 1517 O O . ASP A 1 185 ? 3.378 19.543 -7.018 1.00 74.94 185 ASP A O 1
ATOM 1521 N N . PRO A 1 186 ? 2.093 18.825 -8.723 1.00 68.38 186 PRO A N 1
ATOM 1522 C CA . PRO A 1 186 ? 3.006 17.750 -9.107 1.00 68.38 186 PRO A CA 1
ATOM 1523 C C . PRO A 1 186 ? 4.461 18.201 -9.287 1.00 68.38 186 PRO A C 1
ATOM 1525 O O . PRO A 1 186 ? 5.376 17.436 -8.979 1.00 68.38 186 PRO A O 1
ATOM 1528 N N . THR A 1 187 ? 4.691 19.436 -9.737 1.00 71.38 187 THR A N 1
ATOM 1529 C CA . THR A 1 187 ? 6.022 20.041 -9.893 1.00 71.38 187 THR A CA 1
ATOM 1530 C C . THR A 1 187 ? 6.654 20.339 -8.536 1.00 71.38 187 THR A C 1
ATOM 1532 O O . THR A 1 187 ? 7.774 19.913 -8.264 1.00 71.38 187 THR A O 1
ATOM 1535 N N . GLN A 1 188 ? 5.904 20.967 -7.627 1.00 71.25 188 GLN A N 1
ATOM 1536 C CA . GLN A 1 188 ? 6.367 21.280 -6.270 1.00 71.25 188 GLN A CA 1
ATOM 1537 C C . GLN A 1 188 ? 6.656 20.019 -5.445 1.00 71.25 188 GLN A C 1
ATOM 1539 O O . GLN A 1 188 ? 7.635 19.958 -4.696 1.00 71.25 188 GLN A O 1
ATOM 1544 N N . ARG A 1 189 ? 5.813 18.986 -5.584 1.00 66.00 189 ARG A N 1
ATOM 1545 C CA . ARG A 1 189 ? 6.027 17.679 -4.949 1.00 66.00 189 ARG A CA 1
ATOM 1546 C C . ARG A 1 189 ? 7.333 17.046 -5.426 1.00 66.00 189 ARG A C 1
ATOM 1548 O O . ARG A 1 189 ? 8.092 16.535 -4.603 1.00 66.00 189 ARG A O 1
ATOM 1555 N N . ARG A 1 190 ? 7.574 17.090 -6.735 1.00 64.69 190 ARG A N 1
ATOM 1556 C CA . ARG A 1 190 ? 8.797 16.610 -7.386 1.00 64.69 190 ARG A CA 1
ATOM 1557 C C . ARG A 1 190 ? 10.032 17.332 -6.855 1.00 64.69 190 ARG A C 1
ATOM 1559 O O . ARG A 1 190 ? 10.950 16.681 -6.363 1.00 64.69 190 ARG A O 1
ATOM 1566 N N . ASP A 1 191 ? 10.009 18.660 -6.795 1.00 68.56 191 ASP A N 1
ATOM 1567 C CA . ASP A 1 191 ? 11.132 19.442 -6.264 1.00 68.56 191 ASP A CA 1
ATOM 1568 C C . ASP A 1 191 ? 11.436 19.133 -4.789 1.00 68.56 191 ASP A C 1
ATOM 1570 O O . ASP A 1 191 ? 12.599 19.068 -4.384 1.00 68.56 191 ASP A O 1
ATOM 1574 N N . ALA A 1 192 ? 10.406 18.904 -3.968 1.00 65.88 192 ALA A N 1
ATOM 1575 C CA . ALA A 1 192 ? 10.579 18.523 -2.567 1.00 65.88 192 ALA A CA 1
ATOM 1576 C C . ALA A 1 192 ? 11.188 17.118 -2.404 1.00 65.88 192 ALA A C 1
ATOM 1578 O O . ALA A 1 192 ? 12.034 16.913 -1.530 1.00 65.88 192 ALA A O 1
ATOM 1579 N N . ILE A 1 193 ? 10.785 16.154 -3.241 1.00 62.91 193 ILE A N 1
ATOM 1580 C CA . ILE A 1 193 ? 11.361 14.801 -3.254 1.00 62.91 193 ILE A CA 1
ATOM 1581 C C . ILE A 1 193 ? 12.826 14.861 -3.694 1.00 62.91 193 ILE A C 1
ATOM 1583 O O . ILE A 1 193 ? 13.676 14.339 -2.968 1.00 62.91 193 ILE A O 1
ATOM 1587 N N . ARG A 1 194 ? 13.129 15.591 -4.778 1.00 63.06 194 ARG A N 1
ATOM 1588 C CA . ARG A 1 194 ? 14.503 15.838 -5.240 1.00 63.06 194 ARG A CA 1
ATOM 1589 C C . ARG A 1 194 ? 15.366 16.409 -4.125 1.00 63.06 194 ARG A C 1
ATOM 1591 O O . ARG A 1 194 ? 16.415 15.862 -3.828 1.00 63.06 194 ARG A O 1
ATOM 1598 N N . LYS A 1 195 ? 14.915 17.443 -3.412 1.00 65.56 195 LYS A N 1
ATOM 1599 C CA . LYS A 1 195 ? 15.686 18.008 -2.286 1.00 65.56 195 LYS A CA 1
ATOM 1600 C C . LYS A 1 195 ? 16.018 16.976 -1.204 1.00 65.56 195 LYS A C 1
ATOM 1602 O O . LYS A 1 195 ? 17.105 17.023 -0.644 1.00 65.56 195 LYS A O 1
ATOM 1607 N N . CYS A 1 196 ? 15.118 16.035 -0.917 1.00 58.25 196 CYS A N 1
ATOM 1608 C CA . CYS A 1 196 ? 15.354 14.986 0.080 1.00 58.25 196 CYS A CA 1
ATOM 1609 C C . CYS A 1 196 ? 16.184 13.803 -0.440 1.00 58.25 196 CYS A C 1
ATOM 1611 O O . CYS A 1 196 ? 16.732 13.050 0.361 1.00 58.25 196 CYS A O 1
ATOM 1613 N N . GLN A 1 197 ? 16.276 13.626 -1.757 1.00 60.66 197 GLN A N 1
ATOM 1614 C CA . GLN A 1 197 ? 17.124 12.618 -2.394 1.00 60.66 197 GLN A CA 1
ATOM 1615 C C . GLN A 1 197 ? 18.571 13.091 -2.564 1.00 60.66 197 GLN A C 1
ATOM 1617 O O . GLN A 1 197 ? 19.390 12.318 -3.051 1.00 60.66 197 GLN A O 1
ATOM 1622 N N . TRP A 1 198 ? 18.903 14.329 -2.190 1.00 59.06 198 TRP A N 1
ATOM 1623 C CA . TRP A 1 198 ? 20.240 14.899 -2.326 1.00 59.06 198 TRP A CA 1
ATOM 1624 C C . TRP A 1 198 ? 20.797 15.292 -0.955 1.00 59.06 198 TRP A C 1
ATOM 1626 O O . TRP A 1 198 ? 20.138 15.966 -0.169 1.00 59.06 198 TRP A O 1
ATOM 1636 N N . ILE A 1 199 ? 22.029 14.877 -0.664 1.00 62.34 199 ILE A N 1
ATOM 1637 C CA . ILE A 1 199 ? 22.760 15.226 0.559 1.00 62.34 199 ILE A CA 1
ATOM 1638 C C . ILE A 1 199 ? 24.071 15.870 0.112 1.00 62.34 199 ILE A C 1
ATOM 1640 O O . ILE A 1 199 ? 24.823 15.264 -0.649 1.00 62.34 199 ILE A O 1
ATOM 1644 N N . ASN A 1 200 ? 24.341 17.100 0.558 1.00 68.31 200 ASN A N 1
ATOM 1645 C CA . ASN A 1 200 ? 25.548 17.860 0.197 1.00 68.31 200 ASN A CA 1
ATOM 1646 C C . ASN A 1 200 ? 25.766 17.971 -1.325 1.00 68.31 200 ASN A C 1
ATOM 1648 O O . ASN A 1 200 ? 26.853 17.688 -1.827 1.00 68.31 200 ASN A O 1
ATOM 1652 N N . SER A 1 201 ? 24.717 18.342 -2.068 1.00 62.31 201 SER A N 1
ATOM 1653 C CA . SER A 1 201 ? 24.765 18.517 -3.532 1.00 62.31 201 SER A CA 1
ATOM 1654 C C . SER A 1 201 ? 25.145 17.256 -4.320 1.00 62.31 201 SER A C 1
ATOM 1656 O O . SER A 1 201 ? 25.524 17.337 -5.486 1.00 62.31 201 SER A O 1
ATOM 1658 N N . MET A 1 202 ? 24.996 16.078 -3.711 1.00 53.81 202 MET A N 1
ATOM 1659 C CA . MET A 1 202 ? 25.109 14.785 -4.378 1.00 53.81 202 MET A CA 1
ATOM 1660 C C . MET A 1 202 ? 23.810 13.990 -4.207 1.00 53.81 202 MET A C 1
ATOM 1662 O O . MET A 1 202 ? 23.238 14.019 -3.115 1.00 53.81 202 MET A O 1
ATOM 1666 N N . PRO A 1 203 ? 23.356 13.223 -5.219 1.00 57.50 203 PRO A N 1
ATOM 1667 C CA . PRO A 1 203 ? 22.272 12.270 -5.013 1.00 57.50 203 PRO A CA 1
ATOM 1668 C C . PRO A 1 203 ? 22.675 11.302 -3.896 1.00 57.50 203 PRO A C 1
ATOM 1670 O O . PRO A 1 203 ? 23.794 10.779 -3.919 1.00 57.50 203 PRO A O 1
ATOM 1673 N N . ALA A 1 204 ? 21.783 11.014 -2.952 1.00 58.38 204 ALA A N 1
ATOM 1674 C CA . ALA A 1 204 ? 21.996 10.107 -1.821 1.00 58.38 204 ALA A CA 1
ATOM 1675 C C . ALA A 1 204 ? 22.490 8.713 -2.266 1.00 58.38 204 ALA A C 1
ATOM 1677 O O . ALA A 1 204 ? 23.170 8.014 -1.518 1.00 58.38 204 ALA A O 1
ATOM 1678 N N . TYR A 1 205 ? 22.217 8.339 -3.520 1.00 58.09 205 TYR A N 1
ATOM 1679 C CA . TYR A 1 205 ? 22.612 7.072 -4.142 1.00 58.09 205 TYR A CA 1
ATOM 1680 C C . TYR A 1 205 ? 23.874 7.159 -5.032 1.00 58.09 205 TYR A C 1
ATOM 1682 O O . TYR A 1 205 ? 24.407 6.137 -5.471 1.00 58.09 205 TYR A O 1
ATOM 1690 N N . SER A 1 206 ? 24.397 8.360 -5.305 1.00 53.38 206 SER A N 1
ATOM 1691 C CA . SER A 1 206 ? 25.483 8.587 -6.279 1.00 53.38 206 SER A CA 1
ATOM 1692 C C . SER A 1 206 ? 26.839 8.016 -5.860 1.00 53.38 206 SER A C 1
ATOM 1694 O O . SER A 1 206 ? 27.612 7.582 -6.716 1.00 53.38 206 SER A O 1
ATOM 1696 N N . ALA A 1 207 ? 27.116 7.920 -4.555 1.00 53.59 207 ALA A N 1
ATOM 1697 C CA . ALA A 1 207 ? 28.332 7.283 -4.049 1.00 53.59 207 ALA A CA 1
ATOM 1698 C C . ALA A 1 207 ? 28.423 5.800 -4.460 1.00 53.59 207 ALA A C 1
ATOM 1700 O O . ALA A 1 207 ? 29.521 5.273 -4.647 1.00 53.59 207 ALA A O 1
ATOM 1701 N N . VAL A 1 208 ? 27.277 5.136 -4.652 1.00 54.41 208 VAL A N 1
ATOM 1702 C CA . VAL A 1 208 ? 27.194 3.739 -5.099 1.00 54.41 208 VAL A CA 1
ATOM 1703 C C . VAL A 1 208 ? 27.352 3.646 -6.617 1.00 54.41 208 VAL A C 1
ATOM 1705 O O . VAL A 1 208 ? 28.126 2.820 -7.091 1.00 54.41 208 VAL A O 1
ATOM 1708 N N . ALA A 1 209 ? 26.701 4.525 -7.385 1.00 51.69 209 ALA A N 1
ATOM 1709 C CA . ALA A 1 209 ? 26.807 4.549 -8.847 1.00 51.69 209 ALA A CA 1
ATOM 1710 C C . ALA A 1 209 ? 28.231 4.882 -9.335 1.00 51.69 209 ALA A C 1
ATOM 1712 O O . ALA A 1 209 ? 28.745 4.229 -10.244 1.00 51.69 209 ALA A O 1
ATOM 1713 N N . LYS A 1 210 ? 28.908 5.839 -8.683 1.00 54.00 210 LYS A N 1
ATOM 1714 C CA . LYS A 1 210 ? 30.296 6.217 -8.997 1.00 54.00 210 LYS A CA 1
ATOM 1715 C C . LYS A 1 210 ? 31.273 5.078 -8.687 1.00 54.00 210 LYS A C 1
ATOM 1717 O O . LYS A 1 210 ? 32.134 4.775 -9.504 1.00 54.00 210 LYS A O 1
ATOM 1722 N N . LYS A 1 211 ? 31.088 4.383 -7.557 1.00 56.44 211 LYS A N 1
ATOM 1723 C CA . LYS A 1 211 ? 31.872 3.183 -7.210 1.00 56.44 211 LYS A CA 1
ATOM 1724 C C . LYS A 1 211 ? 31.609 2.011 -8.155 1.00 56.44 211 LYS A C 1
ATOM 1726 O O . LYS A 1 211 ? 32.538 1.266 -8.435 1.00 56.44 211 LYS A O 1
ATOM 1731 N N . ARG A 1 212 ? 30.383 1.859 -8.668 1.00 57.19 212 ARG A N 1
ATOM 1732 C CA . ARG A 1 212 ? 30.020 0.791 -9.615 1.00 57.19 212 ARG A CA 1
ATOM 1733 C C . ARG A 1 212 ? 30.670 0.996 -10.985 1.00 57.19 212 ARG A C 1
ATOM 1735 O O . ARG A 1 212 ? 31.270 0.058 -11.488 1.00 57.19 212 ARG A O 1
ATOM 1742 N N . LYS A 1 213 ? 30.662 2.233 -11.501 1.00 59.31 213 LYS A N 1
ATOM 1743 C CA . LYS A 1 213 ? 31.413 2.611 -12.713 1.00 59.31 213 LYS A CA 1
ATOM 1744 C C . LYS A 1 213 ? 32.917 2.394 -12.555 1.00 59.31 213 LYS A C 1
ATOM 1746 O O . LYS A 1 213 ? 33.532 1.783 -13.415 1.00 59.31 213 LYS A O 1
ATOM 1751 N N . ILE A 1 214 ? 33.492 2.830 -11.430 1.00 62.84 214 ILE A N 1
ATOM 1752 C CA . ILE A 1 214 ? 34.919 2.616 -11.136 1.00 62.84 214 ILE A CA 1
ATOM 1753 C C . ILE A 1 214 ? 35.234 1.115 -11.036 1.00 62.84 214 ILE A C 1
ATOM 1755 O O . ILE A 1 214 ? 36.250 0.669 -11.553 1.00 62.84 214 ILE A O 1
ATOM 1759 N N . ALA A 1 215 ? 34.364 0.314 -10.416 1.00 57.97 215 ALA A N 1
ATOM 1760 C CA . ALA A 1 215 ? 34.543 -1.134 -10.328 1.00 57.97 215 ALA A CA 1
ATOM 1761 C C . ALA A 1 215 ? 34.440 -1.828 -11.699 1.00 57.97 215 ALA A C 1
ATOM 1763 O O . ALA A 1 215 ? 35.230 -2.726 -11.968 1.00 57.97 215 ALA A O 1
ATOM 1764 N N . GLU A 1 216 ? 33.525 -1.408 -12.578 1.00 61.53 216 GLU A N 1
ATOM 1765 C CA . GLU A 1 216 ? 33.449 -1.889 -13.968 1.00 61.53 216 GLU A CA 1
ATOM 1766 C C . GLU A 1 216 ? 34.680 -1.483 -14.791 1.00 61.53 216 GLU A C 1
ATOM 1768 O O . GLU A 1 216 ? 35.236 -2.310 -15.509 1.00 61.53 216 GLU A O 1
ATOM 1773 N N . GLU A 1 217 ? 35.169 -0.251 -14.638 1.00 65.94 217 GLU A N 1
ATOM 1774 C CA . GLU A 1 217 ? 36.399 0.220 -15.288 1.00 65.94 217 GLU A CA 1
ATOM 1775 C C . GLU A 1 217 ? 37.650 -0.521 -14.791 1.00 65.94 217 GLU A C 1
ATOM 1777 O O . GLU A 1 217 ? 38.529 -0.847 -15.589 1.00 65.94 217 GLU A O 1
ATOM 1782 N N . ILE A 1 218 ? 37.730 -0.833 -13.492 1.00 63.75 218 ILE A N 1
ATOM 1783 C CA . ILE A 1 218 ? 38.816 -1.635 -12.905 1.00 63.75 218 ILE A CA 1
ATOM 1784 C C . ILE A 1 218 ? 38.746 -3.082 -13.406 1.00 63.75 218 ILE A C 1
ATOM 1786 O O . ILE A 1 218 ? 39.767 -3.636 -13.813 1.00 63.75 218 ILE A O 1
ATOM 1790 N N . LYS A 1 219 ? 37.549 -3.677 -13.448 1.00 58.12 219 LYS A N 1
ATOM 1791 C CA . LYS A 1 219 ? 37.333 -5.046 -13.939 1.00 58.12 219 LYS A CA 1
ATOM 1792 C C . LYS A 1 219 ? 37.677 -5.190 -15.425 1.00 58.12 219 LYS A C 1
ATOM 1794 O O . LYS A 1 219 ? 38.196 -6.221 -15.838 1.00 58.12 219 LYS A O 1
ATOM 1799 N N . ASN A 1 220 ? 37.471 -4.135 -16.212 1.00 55.56 220 ASN A N 1
ATOM 1800 C CA . ASN A 1 220 ? 37.856 -4.092 -17.624 1.00 55.56 220 ASN A CA 1
ATOM 1801 C C . ASN A 1 220 ? 39.3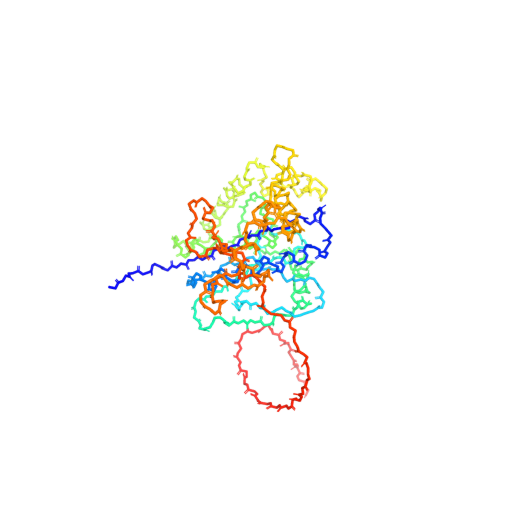57 -3.818 -17.844 1.00 55.56 220 ASN A C 1
ATOM 1803 O O . ASN A 1 220 ? 39.878 -4.123 -18.915 1.00 55.56 220 ASN A O 1
ATOM 1807 N N . LYS A 1 221 ? 40.074 -3.280 -16.846 1.00 54.16 221 LYS A N 1
ATOM 1808 C CA . LYS A 1 221 ? 41.532 -3.057 -16.900 1.00 54.16 221 LYS A CA 1
ATOM 1809 C C . LYS A 1 221 ? 42.369 -4.252 -16.421 1.00 54.16 221 LYS A C 1
ATOM 1811 O O . LYS A 1 221 ? 43.536 -4.337 -16.792 1.00 54.16 221 LYS A O 1
ATOM 1816 N N . SER A 1 222 ? 41.823 -5.184 -15.635 1.00 51.25 222 SER A N 1
ATOM 1817 C CA . SER A 1 222 ? 42.637 -6.168 -14.893 1.00 51.25 222 SER A CA 1
ATOM 1818 C C . SER A 1 222 ? 43.063 -7.436 -15.647 1.00 51.25 222 SER A C 1
ATOM 1820 O O . SER A 1 222 ? 43.590 -8.343 -15.012 1.00 51.25 222 SER A O 1
ATOM 1822 N N . ASN A 1 223 ? 42.885 -7.531 -16.968 1.00 47.97 223 ASN A N 1
ATOM 1823 C CA . ASN A 1 223 ? 43.294 -8.732 -17.715 1.00 47.97 223 ASN A CA 1
ATOM 1824 C C . ASN A 1 223 ? 44.643 -8.617 -18.446 1.00 47.97 223 ASN A C 1
ATOM 1826 O O . ASN A 1 223 ? 45.053 -9.589 -19.073 1.00 47.97 223 ASN A O 1
ATOM 1830 N N . LYS A 1 224 ? 45.341 -7.470 -18.392 1.00 47.41 224 LYS A N 1
ATOM 1831 C CA . LYS A 1 224 ? 46.555 -7.254 -19.207 1.00 47.41 224 LYS A CA 1
ATOM 1832 C C . LYS A 1 224 ? 47.887 -7.166 -18.447 1.00 47.41 224 LYS A C 1
ATOM 1834 O O . LYS A 1 224 ? 48.902 -7.492 -19.045 1.00 47.41 224 LYS A O 1
ATOM 1839 N N . ASP A 1 225 ? 47.897 -6.826 -17.154 1.00 55.50 225 ASP A N 1
ATOM 1840 C CA . ASP A 1 225 ? 49.137 -6.430 -16.452 1.00 55.50 225 ASP A CA 1
ATOM 1841 C C . ASP A 1 225 ? 49.299 -7.063 -15.050 1.00 55.50 225 ASP A C 1
ATOM 1843 O O . ASP A 1 225 ? 49.546 -6.365 -14.068 1.00 55.50 225 ASP A O 1
ATOM 1847 N N . LEU A 1 226 ? 49.141 -8.386 -14.903 1.00 50.91 226 LEU A N 1
ATOM 1848 C CA . LEU A 1 226 ? 49.229 -9.023 -13.573 1.00 50.91 226 LEU A CA 1
ATOM 1849 C C . LEU A 1 226 ? 50.669 -9.302 -13.078 1.00 50.91 226 LEU A C 1
ATOM 1851 O O . LEU A 1 226 ? 50.860 -9.556 -11.891 1.00 50.91 226 LEU A O 1
ATOM 1855 N N . TYR A 1 227 ? 51.696 -9.227 -13.936 1.00 56.22 227 TYR A N 1
ATOM 1856 C CA . TYR A 1 227 ? 53.099 -9.455 -13.551 1.00 56.22 227 TYR A CA 1
ATOM 1857 C C . TYR A 1 227 ? 54.048 -8.440 -14.198 1.00 56.22 227 TYR A C 1
ATOM 1859 O O . TYR A 1 227 ? 53.921 -8.121 -15.377 1.00 56.22 227 TYR A O 1
ATOM 1867 N N . SER A 1 228 ? 55.061 -7.974 -13.455 1.00 63.56 228 SER A N 1
ATOM 1868 C CA . SER A 1 228 ? 56.129 -7.156 -14.045 1.00 63.56 228 SER A CA 1
ATOM 1869 C C . SER A 1 228 ? 56.984 -7.994 -15.006 1.00 63.56 228 SER A C 1
ATOM 1871 O O . SER A 1 228 ? 57.260 -9.171 -14.753 1.00 63.56 228 SER A O 1
ATOM 1873 N N . THR A 1 229 ? 57.472 -7.388 -16.092 1.00 65.62 229 THR A N 1
ATOM 1874 C CA . THR A 1 229 ? 58.267 -8.064 -17.139 1.00 65.62 229 THR A CA 1
ATOM 1875 C C . THR A 1 229 ? 59.479 -8.814 -16.574 1.00 65.62 229 THR A C 1
ATOM 1877 O O . THR A 1 229 ? 59.874 -9.868 -17.072 1.00 65.62 229 THR A O 1
ATOM 1880 N N . LYS A 1 230 ? 60.062 -8.302 -15.483 1.00 66.25 230 LYS A N 1
ATOM 1881 C CA . LYS A 1 230 ? 61.218 -8.906 -14.809 1.00 66.25 230 LYS A CA 1
ATOM 1882 C C . LYS A 1 230 ? 60.848 -10.198 -14.068 1.00 66.25 230 LYS A C 1
ATOM 1884 O O . LYS A 1 230 ? 61.626 -11.146 -14.106 1.00 66.25 230 LYS A O 1
ATOM 1889 N N . ALA A 1 231 ? 59.664 -10.261 -13.456 1.00 68.31 231 ALA A N 1
ATOM 1890 C CA . ALA A 1 231 ? 59.165 -11.454 -12.770 1.00 68.31 231 ALA A CA 1
ATOM 1891 C C . ALA A 1 231 ? 58.806 -12.579 -13.759 1.00 68.31 231 ALA A C 1
ATOM 1893 O O . ALA A 1 231 ? 59.180 -13.730 -13.541 1.00 68.31 231 ALA A O 1
ATOM 1894 N N . LEU A 1 232 ? 58.181 -12.237 -14.892 1.00 71.25 232 LEU A N 1
ATOM 1895 C CA . LEU A 1 232 ? 57.879 -13.192 -15.970 1.00 71.25 232 LEU A CA 1
ATOM 1896 C C . LEU A 1 232 ? 59.145 -13.827 -16.559 1.00 71.25 232 LEU A C 1
ATOM 1898 O O . LEU A 1 232 ? 59.186 -15.033 -16.795 1.00 71.25 232 LEU A O 1
ATOM 1902 N N . ASN A 1 233 ? 60.204 -13.038 -16.743 1.00 74.75 233 ASN A N 1
ATOM 1903 C CA . ASN A 1 233 ? 61.478 -13.541 -17.258 1.00 74.75 233 ASN A CA 1
ATOM 1904 C C . ASN A 1 233 ? 62.189 -14.493 -16.283 1.00 74.75 233 ASN A C 1
ATOM 1906 O O . ASN A 1 233 ? 62.875 -15.412 -16.727 1.00 74.75 233 ASN A O 1
ATOM 1910 N N . ILE A 1 234 ? 62.030 -14.297 -14.971 1.00 78.44 234 ILE A N 1
ATOM 1911 C CA . ILE A 1 234 ? 62.567 -15.216 -13.956 1.00 78.44 234 ILE A CA 1
ATOM 1912 C C . ILE A 1 234 ? 61.783 -16.531 -13.975 1.00 78.44 234 ILE A C 1
ATOM 1914 O O . ILE A 1 234 ? 62.394 -17.594 -14.011 1.00 78.44 234 ILE A O 1
ATOM 1918 N N . LEU A 1 235 ? 60.450 -16.471 -14.038 1.00 73.62 235 LEU A N 1
ATOM 1919 C CA . LEU A 1 235 ? 59.602 -17.664 -14.102 1.00 73.62 235 LEU A CA 1
ATOM 1920 C C . LEU A 1 235 ? 59.898 -18.508 -15.350 1.00 73.62 235 LEU A C 1
ATOM 1922 O O . LEU A 1 235 ? 60.123 -19.712 -15.228 1.00 73.62 235 LEU A O 1
ATOM 1926 N N . LYS A 1 236 ? 59.999 -17.883 -16.532 1.00 81.06 236 LYS A N 1
ATOM 1927 C CA 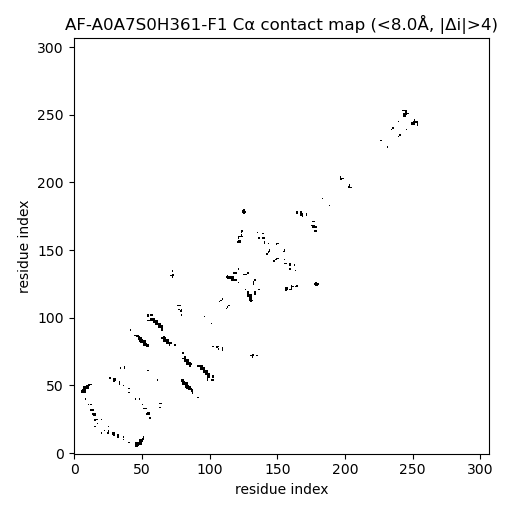. LYS A 1 236 ? 60.317 -18.585 -17.792 1.00 81.06 236 LYS A CA 1
ATOM 1928 C C . LYS A 1 236 ? 61.666 -19.312 -17.737 1.00 81.06 236 LYS A C 1
ATOM 1930 O O . LYS A 1 236 ? 61.778 -20.427 -18.236 1.00 81.06 236 LYS A O 1
ATOM 1935 N N . LYS A 1 237 ? 62.678 -18.727 -17.084 1.00 84.19 237 LYS A N 1
ATOM 1936 C CA . LYS A 1 237 ? 63.990 -19.375 -16.887 1.00 84.19 237 LYS A CA 1
ATOM 1937 C C . LYS A 1 237 ? 63.933 -20.592 -15.962 1.00 84.19 237 LYS A C 1
ATOM 1939 O O . LYS A 1 237 ? 64.755 -21.488 -16.108 1.00 84.19 237 LYS A O 1
ATOM 1944 N N . SER A 1 238 ? 62.958 -20.645 -15.061 1.00 77.44 238 SER A N 1
ATOM 1945 C CA . SER A 1 238 ? 62.722 -21.778 -14.160 1.00 77.44 238 SER A CA 1
ATOM 1946 C C . SER A 1 238 ? 61.864 -22.886 -14.788 1.00 77.44 238 SER A C 1
ATOM 1948 O O . SER A 1 238 ? 61.406 -23.775 -14.076 1.00 77.44 238 SER A O 1
ATOM 1950 N N . GLY A 1 239 ? 61.615 -22.831 -16.103 1.00 78.75 239 GLY A N 1
ATOM 1951 C CA . GLY A 1 239 ? 60.807 -23.818 -16.823 1.00 78.75 239 GLY A CA 1
ATOM 1952 C C . GLY A 1 239 ? 59.295 -23.604 -16.715 1.00 78.75 239 GLY A C 1
ATOM 1953 O O . GLY A 1 239 ? 58.534 -24.471 -17.129 1.00 78.75 239 GLY A O 1
ATOM 1954 N N . PHE A 1 240 ? 58.843 -22.464 -16.179 1.00 80.06 240 PHE A N 1
ATOM 1955 C CA . PHE A 1 240 ? 57.422 -22.120 -16.158 1.00 80.06 240 PHE A CA 1
ATOM 1956 C C . PHE A 1 240 ? 56.915 -21.831 -17.574 1.00 80.06 240 PHE A C 1
ATOM 1958 O O . PHE A 1 240 ? 57.452 -20.962 -18.269 1.00 80.06 240 PHE A O 1
ATOM 1965 N N . GLN A 1 241 ? 55.841 -22.514 -17.963 1.00 76.38 241 GLN A N 1
ATOM 1966 C CA . GLN A 1 241 ? 55.091 -22.224 -19.176 1.00 76.38 241 GLN A CA 1
ATOM 1967 C C . GLN A 1 241 ? 53.826 -21.439 -18.834 1.00 76.38 241 GLN A C 1
ATOM 1969 O O . GLN A 1 241 ? 53.078 -21.769 -17.913 1.00 76.38 241 GLN A O 1
ATOM 1974 N N . GLU A 1 242 ? 53.607 -20.358 -19.574 1.00 71.06 242 GLU A N 1
ATOM 1975 C CA . GLU A 1 242 ? 52.489 -19.447 -19.357 1.00 71.06 242 GLU A CA 1
ATOM 1976 C C . GLU A 1 242 ? 51.165 -20.177 -19.631 1.00 71.06 242 GLU A C 1
ATOM 1978 O O . GLU A 1 242 ? 50.933 -20.664 -20.734 1.00 71.06 242 GLU A O 1
ATOM 1983 N N . GLY A 1 243 ? 50.322 -20.298 -18.601 1.00 70.88 243 GLY A N 1
ATOM 1984 C CA . GLY A 1 243 ? 49.073 -21.071 -18.649 1.00 70.88 243 GLY A CA 1
ATOM 1985 C C . GLY A 1 243 ? 49.131 -22.446 -17.970 1.00 70.88 243 GLY A C 1
ATOM 1986 O O . GLY A 1 243 ? 48.081 -23.078 -17.804 1.00 70.88 243 GLY A O 1
ATOM 1987 N N . GLU A 1 244 ? 50.305 -22.895 -17.516 1.00 75.44 244 GLU A N 1
ATOM 1988 C CA . GLU A 1 244 ? 50.459 -24.114 -16.717 1.00 75.44 244 GLU A CA 1
ATOM 1989 C C . GLU A 1 244 ? 50.531 -23.827 -15.212 1.00 75.44 244 GLU A C 1
ATOM 1991 O O . GLU A 1 244 ? 50.945 -22.758 -14.764 1.00 75.44 244 GLU A O 1
ATOM 1996 N N . GLY A 1 245 ? 50.073 -24.785 -14.404 1.00 76.94 245 GLY A N 1
ATOM 1997 C CA . GLY A 1 245 ? 50.149 -24.687 -12.949 1.00 76.94 245 GLY A CA 1
ATOM 1998 C C . GLY A 1 245 ? 51.561 -24.989 -12.462 1.00 76.94 245 GLY A C 1
ATOM 1999 O O . GLY A 1 245 ? 52.251 -25.813 -13.047 1.00 76.94 245 GLY A O 1
ATOM 2000 N N . LEU A 1 246 ? 52.006 -24.379 -11.366 1.00 77.12 246 LEU A N 1
ATOM 2001 C CA . LEU A 1 246 ? 53.307 -24.723 -10.776 1.00 77.12 246 LEU A CA 1
ATOM 2002 C C . LEU A 1 246 ? 53.276 -26.113 -10.099 1.00 77.12 246 LEU A C 1
ATOM 2004 O O . LEU A 1 246 ? 52.244 -26.539 -9.590 1.00 77.12 246 LEU A O 1
ATOM 2008 N N . GLY A 1 247 ? 54.405 -26.825 -10.046 1.00 73.62 247 GLY A N 1
ATOM 2009 C CA . GLY A 1 247 ? 54.531 -28.122 -9.356 1.00 73.62 247 GLY A CA 1
ATOM 2010 C C . GLY A 1 247 ? 54.453 -29.357 -10.267 1.00 73.62 247 GLY A C 1
ATOM 2011 O O . GLY A 1 247 ? 54.315 -29.253 -11.484 1.00 73.62 247 GLY A O 1
ATOM 2012 N N . VAL A 1 248 ? 54.582 -30.551 -9.673 1.00 70.38 248 VAL A N 1
ATOM 2013 C CA . VAL A 1 248 ? 54.697 -31.826 -10.408 1.00 70.38 248 VAL A CA 1
ATOM 2014 C C . VAL A 1 248 ? 53.462 -32.057 -11.288 1.00 70.38 248 VAL A C 1
ATOM 2016 O O . VAL A 1 248 ? 52.330 -32.067 -10.798 1.00 70.38 248 VAL A O 1
ATOM 2019 N N . ASN A 1 249 ? 53.690 -32.253 -12.590 1.00 76.06 249 ASN A N 1
ATOM 2020 C CA . ASN A 1 249 ? 52.659 -32.433 -13.621 1.00 76.06 249 ASN A CA 1
ATOM 2021 C C . ASN A 1 249 ? 51.690 -31.245 -13.784 1.00 76.06 249 ASN A C 1
ATOM 2023 O O . ASN A 1 249 ? 50.524 -31.447 -14.124 1.00 76.06 249 ASN A O 1
ATOM 2027 N N . GLY A 1 250 ? 52.130 -30.015 -13.503 1.00 73.81 250 GLY A N 1
ATOM 2028 C CA . GLY A 1 250 ? 51.360 -28.814 -13.840 1.00 73.81 250 GLY A CA 1
ATOM 2029 C C . GLY A 1 250 ? 50.093 -28.596 -13.000 1.00 73.81 250 GLY A C 1
ATOM 2030 O O . GLY A 1 250 ? 49.163 -27.911 -13.439 1.00 73.81 250 GLY A O 1
ATOM 2031 N N . ARG A 1 251 ? 50.012 -29.235 -11.821 1.00 76.81 251 ARG A N 1
ATOM 2032 C CA . ARG A 1 251 ? 48.790 -29.323 -10.995 1.00 76.81 251 ARG A CA 1
ATOM 2033 C C . ARG A 1 251 ? 48.545 -28.128 -10.070 1.00 76.81 251 ARG A C 1
ATOM 2035 O O . ARG A 1 251 ? 47.506 -28.083 -9.417 1.00 76.81 251 ARG A O 1
ATOM 2042 N N . GLY A 1 252 ? 49.479 -27.187 -9.974 1.00 76.25 252 GLY A N 1
ATOM 2043 C CA . GLY A 1 252 ? 49.320 -26.003 -9.135 1.00 76.25 252 GLY A CA 1
ATOM 2044 C C . GLY A 1 252 ? 48.264 -25.036 -9.649 1.00 76.25 252 GLY A C 1
ATOM 2045 O O . GLY A 1 252 ? 47.823 -25.077 -10.798 1.00 76.25 252 GLY A O 1
ATOM 2046 N N . ILE A 1 253 ? 47.871 -24.127 -8.767 1.00 71.25 253 ILE A N 1
ATOM 2047 C CA . ILE A 1 253 ? 46.883 -23.097 -9.060 1.00 71.25 253 ILE A CA 1
ATOM 2048 C C . ILE A 1 253 ? 47.466 -22.124 -10.099 1.00 71.25 253 ILE A C 1
ATOM 2050 O O . ILE A 1 253 ? 48.536 -21.555 -9.899 1.00 71.25 253 ILE A O 1
ATOM 2054 N N . ARG A 1 254 ? 46.766 -21.970 -11.229 1.00 73.19 254 ARG A N 1
ATOM 2055 C CA . ARG A 1 254 ? 47.221 -21.211 -12.413 1.00 73.19 254 ARG A CA 1
ATOM 2056 C C . ARG A 1 254 ? 46.947 -19.712 -12.336 1.00 73.19 254 ARG A C 1
ATOM 2058 O O . ARG A 1 254 ? 47.522 -18.941 -13.093 1.00 73.19 254 ARG A O 1
ATOM 2065 N N . VAL A 1 255 ? 46.039 -19.314 -11.451 1.00 67.31 255 VAL A N 1
ATOM 2066 C CA . VAL A 1 255 ? 45.544 -17.942 -11.308 1.00 67.31 255 VAL A CA 1
ATOM 2067 C C . VAL A 1 255 ? 45.518 -17.619 -9.817 1.00 67.31 255 VAL A C 1
ATOM 2069 O O . VAL A 1 255 ?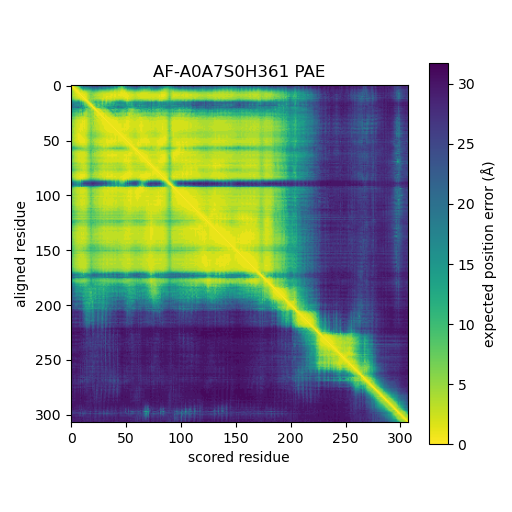 45.063 -18.472 -9.056 1.00 67.31 255 VAL A O 1
ATOM 2072 N N . PRO A 1 256 ? 45.992 -16.446 -9.365 1.00 64.62 256 PRO A N 1
ATOM 2073 C CA . PRO A 1 256 ? 45.914 -16.074 -7.956 1.00 64.62 256 PRO A CA 1
ATOM 2074 C C . PRO A 1 256 ? 44.500 -16.280 -7.401 1.00 64.62 256 PRO A C 1
ATOM 2076 O O . PRO A 1 256 ? 43.521 -15.895 -8.039 1.00 64.62 256 PRO A O 1
ATOM 2079 N N . LEU A 1 257 ? 44.392 -16.906 -6.226 1.00 58.69 257 LEU A N 1
ATOM 2080 C CA . LEU A 1 257 ? 43.103 -17.049 -5.557 1.00 58.69 257 LEU A CA 1
ATOM 2081 C C . LEU A 1 257 ? 42.627 -15.664 -5.117 1.00 58.69 257 LEU A C 1
ATOM 2083 O O . LEU A 1 257 ? 43.306 -14.987 -4.343 1.00 58.69 257 LEU A O 1
ATOM 2087 N N . GLU A 1 258 ? 41.460 -15.249 -5.600 1.00 56.88 258 GLU A N 1
ATOM 2088 C CA . GLU A 1 258 ? 40.798 -14.057 -5.088 1.00 56.88 258 GLU A CA 1
ATOM 2089 C C . GLU A 1 258 ? 40.281 -14.348 -3.677 1.00 56.88 258 GLU A C 1
ATOM 2091 O O . GLU A 1 258 ? 39.494 -15.270 -3.460 1.00 56.88 258 GLU A O 1
ATOM 2096 N N . VAL A 1 259 ? 40.739 -13.567 -2.701 1.00 53.94 259 VAL A N 1
ATOM 2097 C CA . VAL A 1 259 ? 40.195 -13.614 -1.344 1.00 53.94 259 VAL A CA 1
ATOM 2098 C C . VAL A 1 259 ? 39.063 -12.596 -1.271 1.00 53.94 259 VAL A C 1
ATOM 2100 O O . VAL A 1 259 ? 39.288 -11.402 -1.483 1.00 53.94 259 VAL A O 1
ATOM 2103 N N . GLU A 1 260 ? 37.845 -13.045 -0.967 1.00 56.19 260 GLU A N 1
ATOM 2104 C CA . GLU A 1 260 ? 36.731 -12.131 -0.708 1.00 56.19 260 GLU A CA 1
ATOM 2105 C C . GLU A 1 260 ? 37.019 -11.324 0.564 1.00 56.19 260 GLU A C 1
ATOM 2107 O O . GLU A 1 260 ? 37.006 -11.844 1.680 1.00 56.19 260 GLU A O 1
ATOM 2112 N N . GLY A 1 261 ? 37.312 -10.033 0.402 1.00 51.56 261 GLY A N 1
ATOM 2113 C CA . GLY A 1 261 ? 37.495 -9.133 1.534 1.00 51.56 261 GLY A CA 1
ATOM 2114 C C . GLY A 1 261 ? 36.181 -8.940 2.292 1.00 51.56 261 GLY A C 1
ATOM 2115 O O . GLY A 1 261 ? 35.169 -8.573 1.693 1.00 51.56 261 GLY A O 1
ATOM 2116 N N . ASN A 1 262 ? 36.190 -9.128 3.616 1.00 48.62 262 ASN A N 1
ATOM 2117 C CA . ASN A 1 262 ? 35.054 -8.738 4.448 1.00 48.62 262 ASN A CA 1
ATOM 2118 C C . ASN A 1 262 ? 35.036 -7.208 4.591 1.00 48.62 262 ASN A C 1
ATOM 2120 O O . ASN A 1 262 ? 35.933 -6.606 5.185 1.00 48.62 262 ASN A O 1
ATOM 2124 N N . ILE A 1 263 ? 34.029 -6.567 4.002 1.00 44.12 263 ILE A N 1
ATOM 2125 C CA . ILE A 1 263 ? 33.886 -5.112 4.013 1.00 44.12 263 ILE A CA 1
ATOM 2126 C C . ILE A 1 263 ? 33.051 -4.721 5.245 1.00 44.12 263 ILE A C 1
ATOM 2128 O O . ILE A 1 263 ? 31.821 -4.787 5.205 1.00 44.12 263 ILE A O 1
ATOM 2132 N N . LEU A 1 264 ? 33.730 -4.242 6.301 1.00 49.19 264 LEU A N 1
ATOM 2133 C CA . LEU A 1 264 ? 33.165 -3.785 7.593 1.00 49.19 264 LEU A CA 1
ATOM 2134 C C . LEU A 1 264 ? 32.549 -4.916 8.453 1.00 49.19 264 LEU A C 1
ATOM 2136 O O . LEU A 1 264 ? 32.690 -6.091 8.140 1.00 49.19 264 LEU A O 1
ATOM 2140 N N . GLN A 1 265 ? 31.875 -4.569 9.564 1.00 41.09 265 GLN A N 1
ATOM 2141 C CA . GLN A 1 265 ? 31.148 -5.501 10.452 1.00 41.09 265 GLN A CA 1
ATOM 2142 C C . GLN A 1 265 ? 29.869 -6.075 9.802 1.00 41.09 265 GLN A C 1
ATOM 2144 O O . GLN A 1 265 ? 28.773 -5.970 10.352 1.00 41.09 265 GLN A O 1
ATOM 2149 N N . ARG A 1 266 ? 29.958 -6.634 8.594 1.00 49.19 266 ARG A N 1
ATOM 2150 C CA . ARG A 1 266 ? 28.821 -7.307 7.951 1.00 49.19 266 ARG A CA 1
ATOM 2151 C C . ARG A 1 266 ? 28.862 -8.810 8.218 1.00 49.19 266 ARG A C 1
ATOM 2153 O O . ARG A 1 266 ? 29.927 -9.404 8.367 1.00 49.19 266 ARG A O 1
ATOM 2160 N N . GLY A 1 267 ? 27.670 -9.402 8.314 1.00 44.34 267 GLY A N 1
ATOM 2161 C CA . GLY A 1 267 ? 27.490 -10.827 8.589 1.00 44.34 267 GLY A CA 1
ATOM 2162 C C . GLY A 1 267 ? 27.996 -11.721 7.453 1.00 44.34 267 GLY A C 1
ATOM 2163 O O . GLY A 1 267 ? 27.949 -11.349 6.280 1.00 44.34 267 GLY A O 1
ATOM 2164 N N . ILE A 1 268 ? 28.467 -12.914 7.819 1.00 46.28 268 ILE A N 1
ATOM 2165 C CA . ILE A 1 268 ? 28.969 -13.947 6.903 1.00 46.28 268 ILE A CA 1
ATOM 2166 C C . ILE A 1 268 ? 27.835 -14.397 5.960 1.00 46.28 268 ILE A C 1
ATOM 2168 O O . ILE A 1 268 ? 26.741 -14.708 6.423 1.00 46.28 268 ILE A O 1
ATOM 2172 N N . GLY A 1 269 ? 28.093 -14.432 4.644 1.00 49.50 269 GLY A N 1
ATOM 2173 C CA . GLY A 1 269 ? 27.140 -14.905 3.620 1.00 49.50 269 GLY A CA 1
ATOM 2174 C C . GLY A 1 269 ? 26.666 -13.855 2.605 1.00 49.50 269 GLY A C 1
ATOM 2175 O O . GLY A 1 269 ? 25.900 -14.173 1.694 1.00 49.50 269 GLY A O 1
ATOM 2176 N N . TRP A 1 270 ? 27.122 -12.606 2.717 1.00 44.28 270 TRP A N 1
ATOM 2177 C CA . TRP A 1 270 ? 26.865 -11.573 1.712 1.00 44.28 270 TRP A CA 1
ATOM 2178 C C . TRP A 1 270 ? 27.926 -11.629 0.599 1.00 44.28 270 TRP A C 1
ATOM 2180 O O . TRP A 1 270 ? 29.037 -11.149 0.788 1.00 44.28 270 TRP A O 1
ATOM 2190 N N . CYS A 1 271 ? 27.582 -12.199 -0.563 1.00 47.19 271 CYS A N 1
ATOM 2191 C CA . CYS A 1 271 ? 28.437 -12.209 -1.758 1.00 47.19 271 CYS A CA 1
ATOM 2192 C C . CYS A 1 271 ? 27.663 -11.755 -3.011 1.00 47.19 271 CYS A C 1
ATOM 2194 O O . CYS A 1 271 ? 26.494 -12.099 -3.212 1.00 47.19 271 CYS A O 1
ATOM 2196 N N . VAL A 1 272 ? 28.336 -10.973 -3.863 1.00 46.09 272 VAL A N 1
ATOM 2197 C CA . VAL A 1 272 ? 27.805 -10.344 -5.088 1.00 46.09 272 VAL A CA 1
ATOM 2198 C C . VAL A 1 272 ? 27.479 -11.372 -6.187 1.00 46.09 272 VAL A C 1
ATOM 2200 O O . VAL A 1 272 ? 26.649 -11.104 -7.055 1.00 46.09 272 VAL A O 1
ATOM 2203 N N . SER A 1 273 ? 28.091 -12.560 -6.152 1.00 43.97 273 SER A N 1
ATOM 2204 C CA . SER A 1 273 ? 28.033 -13.557 -7.233 1.00 43.97 273 SER A CA 1
ATOM 2205 C C . SER A 1 273 ? 26.720 -14.342 -7.316 1.00 43.97 273 SER A C 1
ATOM 2207 O O . SER A 1 273 ? 26.368 -14.834 -8.386 1.00 43.97 273 SER A O 1
ATOM 2209 N N . ASN A 1 274 ? 25.929 -14.396 -6.243 1.00 45.12 274 ASN A N 1
ATOM 2210 C CA . ASN A 1 274 ? 24.677 -15.160 -6.231 1.00 45.12 274 ASN A CA 1
ATOM 2211 C C . ASN A 1 274 ? 23.514 -14.462 -6.965 1.00 45.12 274 ASN A C 1
ATOM 2213 O O . ASN A 1 274 ? 22.361 -14.829 -6.749 1.00 45.12 274 ASN A O 1
ATOM 2217 N N . ALA A 1 275 ? 23.766 -13.412 -7.750 1.00 43.34 275 ALA A N 1
ATOM 2218 C CA . ALA A 1 275 ? 22.712 -12.597 -8.347 1.00 43.34 275 ALA A CA 1
ATOM 2219 C C . ALA A 1 275 ? 22.290 -13.024 -9.764 1.00 43.34 275 ALA A C 1
ATOM 2221 O O . ALA A 1 275 ? 21.172 -12.693 -10.134 1.00 43.34 275 ALA A O 1
ATOM 2222 N N . PHE A 1 276 ? 23.106 -13.745 -10.547 1.00 43.22 276 PHE A N 1
ATOM 2223 C CA . PHE A 1 276 ? 22.758 -14.018 -11.954 1.00 43.22 276 PHE A CA 1
ATOM 2224 C C . PHE A 1 276 ? 23.369 -15.314 -12.518 1.00 43.22 276 PHE A C 1
ATOM 2226 O O . PHE A 1 276 ? 24.456 -15.301 -13.089 1.00 43.22 276 PHE A O 1
ATOM 2233 N N . LYS A 1 277 ? 22.630 -16.421 -12.385 1.00 35.12 277 LYS A N 1
ATOM 2234 C CA . LYS A 1 277 ? 22.566 -17.597 -13.284 1.00 35.12 277 LYS A CA 1
ATOM 2235 C C . LYS A 1 277 ? 21.138 -18.142 -13.072 1.00 35.12 277 LYS A C 1
ATOM 2237 O O . LYS A 1 277 ? 20.787 -18.342 -11.919 1.00 35.12 277 LYS A O 1
ATOM 2242 N N . GLN A 1 278 ? 20.237 -18.319 -14.031 1.00 33.88 278 GLN A N 1
ATOM 2243 C CA . GLN A 1 278 ? 20.321 -18.685 -15.443 1.00 33.88 278 GLN A CA 1
ATOM 2244 C C . GLN A 1 278 ? 19.125 -18.070 -16.191 1.00 33.88 278 GLN A C 1
ATOM 2246 O O . GLN A 1 278 ? 18.065 -17.923 -15.598 1.00 33.88 278 GLN A O 1
ATOM 2251 N N . ASP A 1 279 ? 19.291 -17.787 -17.481 1.00 33.78 279 ASP A N 1
ATOM 2252 C CA . ASP A 1 279 ? 18.360 -18.289 -18.497 1.00 33.78 279 ASP A CA 1
ATOM 2253 C C . ASP A 1 279 ? 19.071 -18.324 -19.851 1.00 33.78 279 ASP A C 1
ATOM 2255 O O . ASP A 1 279 ? 19.756 -17.369 -20.218 1.00 33.78 279 ASP A O 1
ATOM 2259 N N . ASN A 1 280 ? 18.976 -19.479 -20.519 1.00 33.19 280 ASN A N 1
ATOM 2260 C CA . ASN A 1 280 ? 18.840 -19.659 -21.970 1.00 33.19 280 ASN A CA 1
ATOM 2261 C C . ASN A 1 280 ? 19.097 -21.130 -22.339 1.00 33.19 280 ASN A C 1
ATOM 2263 O O . ASN A 1 280 ? 20.248 -21.564 -22.378 1.00 33.19 280 ASN A O 1
ATOM 2267 N N . ASN A 1 281 ? 18.030 -21.879 -22.642 1.00 33.22 281 ASN A N 1
ATOM 2268 C CA . ASN A 1 281 ? 17.961 -22.726 -23.841 1.00 33.22 281 ASN A CA 1
ATOM 2269 C C . ASN A 1 281 ? 16.511 -23.152 -24.170 1.00 33.22 281 ASN A C 1
ATOM 2271 O O . ASN A 1 281 ? 15.673 -23.304 -23.290 1.00 33.22 281 ASN A O 1
ATOM 2275 N N . ALA A 1 282 ? 16.258 -23.272 -25.475 1.00 31.53 282 ALA A N 1
ATOM 2276 C CA . ALA A 1 282 ? 14.987 -23.239 -26.207 1.00 31.53 282 ALA A CA 1
ATOM 2277 C C . ALA A 1 282 ? 13.961 -24.393 -26.011 1.00 31.53 282 ALA A C 1
ATOM 2279 O O . ALA A 1 282 ? 14.339 -25.545 -25.842 1.00 31.53 282 ALA A O 1
ATOM 2280 N N . SER A 1 283 ? 12.676 -23.999 -26.133 1.00 29.88 283 SER A N 1
ATOM 2281 C CA . SER A 1 283 ? 11.421 -24.561 -26.725 1.00 29.88 283 SER A CA 1
ATOM 2282 C C . SER A 1 283 ? 11.357 -25.975 -27.366 1.00 29.88 283 SER A C 1
ATOM 2284 O O . SER A 1 283 ? 12.388 -26.498 -27.771 1.00 29.88 283 SER A O 1
ATOM 2286 N N . PRO A 1 284 ? 10.164 -26.461 -27.814 1.00 54.22 284 PRO A N 1
ATOM 2287 C CA . PRO A 1 284 ? 8.819 -26.566 -27.195 1.00 54.22 284 PRO A CA 1
ATOM 2288 C C . PRO A 1 284 ? 8.208 -27.996 -27.354 1.00 54.22 284 PRO A C 1
ATOM 2290 O O . PRO A 1 284 ? 8.645 -28.711 -28.245 1.00 54.22 284 PRO A O 1
ATOM 2293 N N . GLN A 1 285 ? 7.150 -28.391 -26.611 1.00 27.69 285 GLN A N 1
ATOM 2294 C CA . GLN A 1 285 ? 6.050 -29.258 -27.129 1.00 27.69 285 GLN A CA 1
ATOM 2295 C C . GLN A 1 285 ? 4.920 -29.587 -26.115 1.00 27.69 285 GLN A C 1
ATOM 2297 O O . GLN A 1 285 ? 5.164 -29.976 -24.979 1.00 27.69 285 GLN A O 1
ATOM 2302 N N . THR A 1 286 ? 3.684 -29.462 -26.630 1.00 29.38 286 THR A N 1
ATOM 2303 C CA . THR A 1 286 ? 2.426 -30.215 -26.372 1.00 29.38 286 THR A CA 1
ATOM 2304 C C . THR A 1 286 ? 1.743 -30.238 -24.989 1.00 29.38 286 THR A C 1
ATOM 2306 O O . THR A 1 286 ? 2.224 -30.824 -24.028 1.00 29.38 286 THR A O 1
ATOM 2309 N N . ALA A 1 287 ? 0.514 -29.701 -24.969 1.00 29.61 287 ALA A N 1
ATOM 2310 C CA . ALA A 1 287 ? -0.604 -30.017 -24.056 1.00 29.61 287 ALA A CA 1
ATOM 2311 C C . ALA A 1 287 ? -1.242 -31.396 -24.435 1.00 29.61 287 ALA A C 1
ATOM 2313 O O . ALA A 1 287 ? -0.855 -31.891 -25.497 1.00 29.61 287 ALA A O 1
ATOM 2314 N N . PRO A 1 288 ? -2.249 -31.996 -23.729 1.00 43.44 288 PRO A N 1
ATOM 2315 C CA . PRO A 1 288 ? -3.200 -31.353 -22.799 1.00 43.44 288 PRO A CA 1
ATOM 2316 C C . PRO A 1 288 ? -3.801 -32.210 -21.630 1.00 43.44 288 PRO A C 1
ATOM 2318 O O . PRO A 1 288 ? -3.503 -33.385 -21.470 1.00 43.44 288 PRO A O 1
ATOM 2321 N N . GLN A 1 289 ? -4.743 -31.574 -20.904 1.00 29.61 289 GLN A N 1
ATOM 2322 C CA . GLN A 1 289 ? -5.996 -32.093 -20.290 1.00 29.61 289 GLN A CA 1
ATOM 2323 C C . GLN A 1 289 ? -6.149 -32.337 -18.764 1.00 29.61 289 GLN A C 1
ATOM 2325 O O . GLN A 1 289 ? -5.713 -33.345 -18.229 1.00 29.61 289 GLN A O 1
ATOM 2330 N N . SER A 1 290 ? -7.031 -31.487 -18.187 1.00 30.06 290 SER A N 1
ATOM 2331 C CA . SER A 1 290 ? -8.165 -31.768 -17.258 1.00 30.06 290 SER A CA 1
ATOM 2332 C C . SER A 1 290 ? -7.830 -32.216 -15.813 1.00 30.06 290 SER A C 1
ATOM 2334 O O . SER A 1 290 ? -6.828 -32.872 -15.602 1.00 30.06 290 SER A O 1
ATOM 2336 N N . THR A 1 291 ? -8.540 -31.887 -14.724 1.00 29.22 291 THR A N 1
ATOM 2337 C CA . THR A 1 291 ? -9.950 -31.534 -14.462 1.00 29.22 291 THR A CA 1
ATOM 2338 C C . THR A 1 291 ? -10.101 -30.715 -13.159 1.00 29.22 291 THR A C 1
ATOM 2340 O O . THR A 1 291 ? -9.362 -30.914 -12.204 1.00 29.22 291 THR A O 1
ATOM 2343 N N . ALA A 1 292 ? -11.117 -29.845 -13.155 1.00 29.48 292 ALA A N 1
ATOM 2344 C CA . ALA A 1 292 ? -11.973 -29.327 -12.071 1.00 29.48 292 ALA A CA 1
ATOM 2345 C C . ALA A 1 292 ? -11.695 -29.639 -10.576 1.00 29.48 292 ALA A C 1
ATOM 2347 O O . ALA A 1 292 ? -11.665 -30.795 -10.177 1.00 29.48 292 ALA A O 1
ATOM 2348 N N . ALA A 1 293 ? -11.756 -28.593 -9.732 1.00 31.02 293 ALA A N 1
ATOM 2349 C CA . ALA A 1 293 ? -12.802 -28.426 -8.701 1.00 31.02 293 ALA A CA 1
ATOM 2350 C C . ALA A 1 293 ? -12.755 -27.009 -8.075 1.00 31.02 293 ALA A C 1
ATOM 2352 O O . ALA A 1 293 ? -11.719 -26.550 -7.603 1.00 31.02 293 ALA A O 1
ATOM 2353 N N . GLN A 1 294 ? -13.896 -26.313 -8.106 1.00 32.06 294 GLN A N 1
ATOM 2354 C CA . GLN A 1 294 ? -14.195 -25.045 -7.415 1.00 32.06 294 GLN A CA 1
ATOM 2355 C C . GLN A 1 294 ? -14.427 -25.330 -5.910 1.00 32.06 294 GLN A C 1
ATOM 2357 O O . GLN A 1 294 ? -14.775 -26.454 -5.565 1.00 32.06 294 GLN A O 1
ATOM 2362 N N . SER A 1 295 ? -14.273 -24.400 -4.953 1.00 35.88 295 SER A N 1
ATOM 2363 C CA . SER A 1 295 ? -15.198 -23.275 -4.677 1.00 35.88 295 SER A CA 1
ATOM 2364 C C . SER A 1 295 ? -14.769 -22.507 -3.375 1.00 35.88 295 SER A C 1
ATOM 2366 O O . SER A 1 295 ? -13.769 -22.901 -2.779 1.00 35.88 295 SER A O 1
ATOM 2368 N N . PRO A 1 296 ? -15.420 -21.411 -2.904 1.00 47.19 296 PRO A N 1
ATOM 2369 C CA . PRO A 1 296 ? -15.001 -20.039 -3.229 1.00 47.19 296 PRO A CA 1
ATOM 2370 C C . PRO A 1 296 ? -14.935 -19.032 -2.043 1.00 47.19 296 PRO A C 1
ATOM 2372 O O . PRO A 1 296 ? -15.469 -19.258 -0.964 1.00 47.19 296 PRO A O 1
ATOM 2375 N N . ASN A 1 297 ? -14.356 -17.851 -2.314 1.00 31.41 297 ASN A N 1
ATOM 2376 C CA . ASN A 1 297 ? -14.850 -16.532 -1.874 1.00 31.41 297 ASN A CA 1
ATOM 2377 C C . ASN A 1 297 ? -14.365 -15.477 -2.894 1.00 31.41 297 ASN A C 1
ATOM 2379 O O . ASN A 1 297 ? -13.214 -15.045 -2.874 1.00 31.41 297 ASN A O 1
ATOM 2383 N N . LYS A 1 298 ? -15.228 -15.140 -3.863 1.00 32.59 298 LYS A N 1
ATOM 2384 C CA . LYS A 1 298 ? -14.997 -14.201 -4.978 1.00 32.59 298 LYS A CA 1
ATOM 2385 C C . LYS A 1 298 ? -16.251 -13.346 -5.209 1.00 32.59 298 LYS A C 1
ATOM 2387 O O . LYS A 1 298 ? -17.354 -13.741 -4.852 1.00 32.59 298 LYS A O 1
ATOM 2392 N N . ILE A 1 299 ? -16.025 -12.185 -5.816 1.00 35.50 299 ILE A N 1
ATOM 2393 C CA . ILE A 1 299 ? -16.970 -11.104 -6.156 1.00 35.50 299 ILE A CA 1
ATOM 2394 C C . ILE A 1 299 ? -18.144 -11.611 -7.046 1.00 35.50 299 ILE A C 1
ATOM 2396 O O . ILE A 1 299 ? -17.901 -12.484 -7.883 1.00 35.50 299 ILE A O 1
ATOM 2400 N N . PRO A 1 300 ? -19.390 -11.097 -6.888 1.00 38.28 300 PRO A N 1
ATOM 2401 C CA . PRO A 1 300 ? -20.624 -11.727 -7.389 1.00 38.28 300 PRO A CA 1
ATOM 2402 C C . PRO A 1 300 ? -21.058 -11.311 -8.812 1.00 38.28 300 PRO A C 1
ATOM 2404 O O . PRO A 1 300 ? -20.625 -10.285 -9.335 1.00 38.28 300 PRO A O 1
ATOM 2407 N N . GLN A 1 301 ? -21.990 -12.082 -9.395 1.00 35.41 301 GLN A N 1
ATOM 2408 C CA . GLN A 1 301 ? -22.788 -11.740 -10.585 1.00 35.41 301 GLN A CA 1
ATOM 2409 C C . GLN A 1 301 ? -24.290 -11.988 -10.333 1.00 35.41 301 GLN A C 1
ATOM 2411 O O . GLN A 1 301 ? -24.652 -12.882 -9.570 1.00 35.41 301 GLN A O 1
ATOM 2416 N N . ASN A 1 302 ? -25.145 -11.182 -10.972 1.00 42.34 302 ASN A N 1
ATOM 2417 C CA . ASN A 1 302 ? -26.603 -11.135 -10.802 1.00 42.34 302 ASN A CA 1
ATOM 2418 C C . ASN A 1 302 ? -27.393 -11.951 -11.851 1.00 42.34 302 ASN A C 1
ATOM 2420 O O . ASN A 1 302 ? -27.046 -11.906 -13.028 1.00 42.34 302 ASN A O 1
ATOM 2424 N N . SER A 1 303 ? -28.495 -12.547 -11.349 1.00 38.47 303 SER A N 1
ATOM 2425 C CA . SER A 1 303 ? -29.861 -12.784 -11.898 1.00 38.47 303 SER A CA 1
ATOM 2426 C C . SER A 1 303 ? -30.074 -13.610 -13.192 1.00 38.47 303 SER A C 1
ATOM 2428 O O . SER A 1 303 ? -29.193 -13.687 -14.043 1.00 38.47 303 SER A O 1
ATOM 2430 N N . PRO A 1 304 ? -31.242 -14.290 -13.335 1.00 46.59 304 PRO A N 1
ATOM 2431 C CA . PRO A 1 304 ? -32.438 -13.632 -13.890 1.00 46.59 304 PRO A CA 1
ATOM 2432 C C . PRO A 1 304 ? -33.808 -14.088 -13.330 1.00 46.59 304 PRO A C 1
ATOM 2434 O O . PRO A 1 304 ? -33.957 -15.120 -12.678 1.00 46.59 304 PRO A O 1
ATOM 2437 N N . SER A 1 305 ? -34.815 -13.268 -13.635 1.00 41.06 305 SER A N 1
ATOM 2438 C CA . SER A 1 305 ? -36.253 -13.457 -13.438 1.00 41.06 305 SER A CA 1
ATOM 2439 C C . SER A 1 305 ? -36.905 -14.312 -14.535 1.00 41.06 305 SER A C 1
ATOM 2441 O O . SER A 1 305 ? -36.610 -14.134 -15.712 1.00 41.06 305 SER A O 1
ATOM 2443 N N . THR A 1 306 ? -37.824 -15.171 -14.090 1.00 45.91 306 THR A N 1
ATOM 2444 C CA . THR A 1 306 ? -39.073 -15.667 -14.708 1.00 45.91 306 THR A CA 1
ATOM 2445 C C . THR A 1 306 ? -39.383 -15.387 -16.185 1.00 45.91 306 THR A C 1
ATOM 2447 O O . THR A 1 306 ? -39.550 -14.234 -16.587 1.00 45.91 306 THR A O 1
ATOM 2450 N N . SER A 1 307 ? -39.721 -16.474 -16.881 1.00 47.09 307 SER A N 1
ATOM 2451 C CA . SER A 1 307 ? -40.931 -16.639 -17.704 1.00 47.09 307 SER A CA 1
ATOM 2452 C C . SER A 1 307 ? -41.367 -18.096 -17.621 1.00 47.09 307 SER A C 1
ATOM 2454 O O . SER A 1 307 ? -40.455 -18.941 -17.778 1.00 47.09 307 SER A O 1
#